Protein AF-0000000068625633 (afdb_homodimer)

Organism: Oncorhynchus myk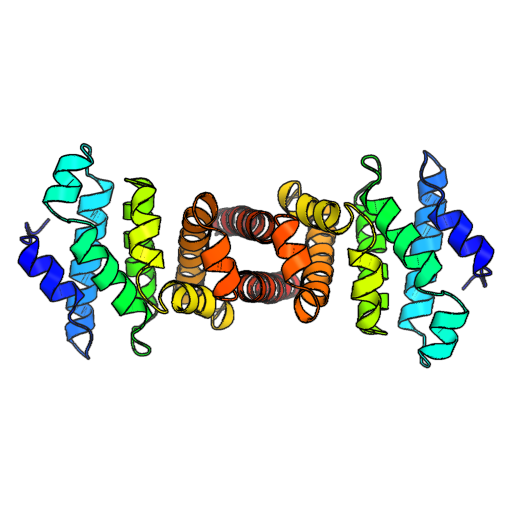iss (NCBI:txid8022)

Sequence (324 aa):
MADVDPDTLLEWLQMGQGDERDMQLIALEQLCMLLLMSDNVDRCFETCPPRTFLPALCKIFLDESAPDNVLEVTARAITYYLDVSAECTRRIVGVEGAIKALCNRLVVVELNNRTSRDLAEQCVKVLELICTRESGAVFEAGGLNCVLSFIRDSGSSFRIFQMADVDPDTLLEWLQMGQGDERDMQLIALEQLCMLLLMSDNVDRCFETCPPRTFLPALCKIFLDESAPDNVLEVTARAITYYLDVSAECTRRIVGVEGAIKALCNRLVVVELNNRTSRDLAEQCVKVLELICTRESGAVFEAGGLNCVLSFIRDSGSSFRIFQ

Radius of gyration: 23.43 Å; Cα contacts (8 Å, |Δi|>4): 412; chains: 2; bounding box: 36×75×54 Å

InterPro domains:
  IPR011989 Armadillo-like helical [G3DSA:1.25.10.10] (5-160)
  IPR016024 Armadillo-type fold [SSF48371] (8-157)
  IPR045322 E3 ubiquitin-protein ligase HECTD1/TRIP12-like [PTHR45670] (1-156)
  IPR057948 E3 ubiquitin-protein ligase TRIP12-like, TPR repeats [PF25579] (17-132)

Secondary structure (DSSP, 8-state):
-----HHHHHHHHT--STTHHHHHHHHHHHHHHHHHH-S-HHHHHHHS-HHHHHHHHHHHHH-TT--HHHHHHHHHHHHHHHHH-TTHHHHHHTSTTHHHHHHHHHHS--TT-HHHHHHHHHHHHHHHHHHHHHHHHHHHTTHHHHHHHHHHHHHHHHHHH-/-----HHHHHHHHT--STTHHHHHHHHHHHHHHHHHH-S-HHHHHHHS-HHHHHHHHHHHHH-TT--HHHHHHHHHHHHHHHHH-TTHHHHHHTSTTHHHHHHHHHHS--TT-HHHHHHHHHHHHHHHHHHHHHHHHHHHTTHHHHHHHHHHHHHHHHHHH-

Solvent-accessible surface area (backbone atoms only — not comparable to full-atom values): 17260 Å² total; per-residue (Å²): 123,86,82,65,52,50,67,60,35,54,53,30,49,66,35,79,55,80,80,34,43,62,49,18,43,51,32,40,52,52,51,38,50,53,60,69,68,45,89,43,69,66,61,41,37,68,57,57,35,57,86,60,49,46,53,46,48,39,48,52,58,68,38,86,80,58,52,50,67,53,50,29,48,43,33,47,38,52,39,48,48,40,71,73,35,68,69,51,41,61,60,49,70,65,37,84,62,31,61,33,40,49,32,48,43,38,64,68,48,42,81,90,36,67,57,34,40,51,22,35,53,35,37,51,52,38,52,46,61,36,39,76,78,42,42,67,60,40,50,76,48,44,30,51,62,23,52,48,52,31,50,54,57,52,48,55,53,52,54,69,72,98,124,85,81,64,52,50,67,60,37,53,52,30,49,66,35,77,55,79,80,33,43,60,49,18,42,51,32,40,51,50,51,37,50,52,60,70,68,45,89,44,68,67,62,40,40,68,58,58,36,59,86,61,50,46,53,46,49,39,48,51,59,66,38,85,80,58,52,52,67,52,49,29,47,44,34,48,36,52,40,46,48,41,70,73,36,67,70,48,41,61,59,46,70,65,37,83,60,31,60,34,39,49,32,47,43,37,63,70,47,42,83,91,35,67,56,34,40,52,25,34,52,35,38,49,52,39,51,48,61,36,38,76,78,42,43,65,63,40,50,74,46,43,31,53,61,25,54,47,52,30,49,53,56,51,47,54,54,51,56,69,72,99

Nearest PDB structures (foldseek):
  6nmj-assembly1_A  TM=7.552E-01  e=2.007E-02  Rattus norvegicus
  6n86-assembly1_B  TM=7.701E-01  e=4.084E-02  Bos taurus
  6nmg-assembly2_B  TM=7.290E-01  e=2.932E-02  Rattus norvegicus
  6nmg-assembly1_A  TM=7.098E-01  e=2.667E-02  Rattus norvegicus
  6nmj-assembly2_B  TM=7.488E-01  e=8.712E-02  Rattus norvegicus

Structure (mmCIF, N/CA/C/O backbone):
data_AF-0000000068625633-model_v1
#
loop_
_entity.id
_entity.type
_entity.pdbx_description
1 polymer 'E3 ubiquitin-protein ligase'
#
loop_
_atom_site.group_PDB
_atom_site.id
_atom_site.type_symbol
_atom_site.label_atom_id
_atom_site.label_alt_id
_atom_site.label_comp_id
_atom_site.label_asym_id
_atom_site.label_entity_id
_atom_site.label_seq_id
_atom_site.pdbx_PDB_ins_code
_atom_site.Cartn_x
_atom_site.Cartn_y
_atom_site.Cartn_z
_atom_site.occupancy
_atom_site.B_iso_or_equiv
_atom_site.auth_seq_id
_atom_site.auth_comp_id
_atom_site.auth_asym_id
_atom_site.auth_atom_id
_atom_site.pdbx_PDB_model_num
ATOM 1 N N . MET A 1 1 ? -10.359 -36.719 -8.281 1 41.22 1 MET A N 1
ATOM 2 C CA . MET A 1 1 ? -9.484 -35.656 -8.742 1 41.22 1 MET A CA 1
ATOM 3 C C . MET A 1 1 ? -8.43 -36.188 -9.703 1 41.22 1 MET A C 1
ATOM 5 O O . MET A 1 1 ? -7.809 -37.219 -9.438 1 41.22 1 MET A O 1
ATOM 9 N N . ALA A 1 2 ? -8.547 -35.969 -10.891 1 52.75 2 ALA A N 1
ATOM 10 C CA . ALA A 1 2 ? -7.738 -36.656 -11.883 1 52.75 2 ALA A CA 1
ATOM 11 C C . ALA A 1 2 ? -6.262 -36.625 -11.508 1 52.75 2 ALA A C 1
ATOM 13 O O . ALA A 1 2 ? -5.738 -35.594 -11.07 1 52.75 2 ALA A O 1
ATOM 14 N N . ASP A 1 3 ? -5.746 -37.656 -11.094 1 63.53 3 ASP A N 1
ATOM 15 C CA . ASP A 1 3 ? -4.359 -37.969 -10.789 1 63.53 3 ASP A CA 1
ATOM 16 C C . ASP A 1 3 ? -3.43 -37.531 -11.922 1 63.53 3 ASP A C 1
ATOM 18 O O . ASP A 1 3 ? -3.062 -38.344 -12.773 1 63.53 3 ASP A O 1
ATOM 22 N N . VAL A 1 4 ? -3.426 -36.25 -12.203 1 75.38 4 VAL A N 1
ATOM 23 C CA . VAL A 1 4 ? -2.463 -35.812 -13.211 1 75.38 4 VAL A CA 1
ATOM 24 C C . VAL A 1 4 ? -1.047 -35.938 -12.648 1 75.38 4 VAL A C 1
ATOM 26 O O . VAL A 1 4 ? -0.774 -35.438 -11.547 1 75.38 4 VAL A O 1
ATOM 29 N N . ASP A 1 5 ? -0.305 -36.781 -13.406 1 86.5 5 ASP A N 1
ATOM 30 C CA . ASP A 1 5 ? 1.085 -36.875 -12.969 1 86.5 5 ASP A CA 1
ATOM 31 C C . ASP A 1 5 ? 1.775 -35.531 -12.992 1 86.5 5 ASP A C 1
ATOM 33 O O . ASP A 1 5 ? 1.473 -34.688 -13.844 1 86.5 5 ASP A O 1
ATOM 37 N N . PRO A 1 6 ? 2.639 -35.312 -12.117 1 85.69 6 PRO A N 1
ATOM 38 C CA . PRO A 1 6 ? 3.283 -34.031 -11.914 1 85.69 6 PRO A CA 1
ATOM 39 C C . PRO A 1 6 ? 3.973 -33.5 -13.172 1 85.69 6 PRO A C 1
ATOM 41 O O . PRO A 1 6 ? 3.984 -32.312 -13.422 1 85.69 6 PRO A O 1
ATOM 44 N N . ASP A 1 7 ? 4.508 -34.375 -13.977 1 88.69 7 ASP A N 1
ATOM 45 C CA . ASP A 1 7 ? 5.172 -33.938 -15.203 1 88.69 7 ASP A CA 1
ATOM 46 C C . ASP A 1 7 ? 4.168 -33.375 -16.203 1 88.69 7 ASP A C 1
ATOM 48 O O . ASP A 1 7 ? 4.445 -32.375 -16.875 1 88.69 7 ASP A O 1
ATOM 52 N N . THR A 1 8 ? 3.131 -34.094 -16.328 1 90.31 8 THR A N 1
ATOM 53 C CA . THR A 1 8 ? 2.064 -33.625 -17.203 1 90.31 8 THR A CA 1
ATOM 54 C C . THR A 1 8 ? 1.489 -32.312 -16.703 1 90.31 8 THR A C 1
ATOM 56 O O . THR A 1 8 ? 1.197 -31.406 -17.484 1 90.31 8 THR A O 1
ATOM 59 N N . LEU A 1 9 ? 1.361 -32.281 -15.398 1 92.31 9 LEU A N 1
ATOM 60 C CA . LEU A 1 9 ? 0.855 -31.062 -14.781 1 92.31 9 LEU A CA 1
ATOM 61 C C . LEU A 1 9 ? 1.748 -29.859 -15.117 1 92.31 9 LEU A C 1
ATOM 63 O O . LEU A 1 9 ? 1.257 -28.812 -15.539 1 92.31 9 LEU A O 1
ATOM 67 N N . LEU A 1 10 ? 3.043 -30.031 -15 1 93.75 10 LEU A N 1
ATOM 68 C CA . LEU A 1 10 ? 4.012 -28.984 -15.297 1 93.75 10 LEU A CA 1
ATOM 69 C C . LEU A 1 10 ? 3.957 -28.594 -16.766 1 93.75 10 LEU A C 1
ATOM 71 O O . LEU A 1 10 ? 4.039 -27.406 -17.109 1 93.75 10 LEU A O 1
ATOM 75 N N . GLU A 1 11 ? 3.779 -29.547 -17.641 1 92.19 11 GLU A N 1
ATOM 76 C CA . GLU A 1 11 ? 3.66 -29.297 -19.078 1 92.19 11 GLU A CA 1
ATOM 77 C C . GLU A 1 11 ? 2.447 -28.422 -19.391 1 92.19 11 GLU A C 1
ATOM 79 O O . GLU A 1 11 ? 2.539 -27.484 -20.188 1 92.19 11 GLU A O 1
ATOM 84 N N . TRP A 1 12 ? 1.365 -28.75 -18.719 1 90.94 12 TRP A N 1
ATOM 85 C CA . TRP A 1 12 ? 0.134 -28 -18.938 1 90.94 12 TRP A CA 1
ATOM 86 C C . TRP A 1 12 ? 0.279 -26.562 -18.438 1 90.94 12 TRP A C 1
ATOM 88 O O . TRP A 1 12 ? -0.272 -25.641 -19.031 1 90.94 12 TRP A O 1
ATOM 98 N N . LEU A 1 13 ? 1.007 -26.375 -17.422 1 92.94 13 LEU A N 1
ATOM 99 C CA . LEU A 1 13 ? 1.229 -25.047 -16.875 1 92.94 13 LEU A CA 1
ATOM 100 C C . LEU A 1 13 ? 1.98 -24.156 -17.859 1 92.94 13 LEU A C 1
ATOM 102 O O . LEU A 1 13 ? 1.736 -22.953 -17.938 1 92.94 13 LEU A O 1
ATOM 106 N N . GLN A 1 14 ? 2.773 -24.797 -18.609 1 90.94 14 GLN A N 1
ATOM 107 C CA . GLN A 1 14 ? 3.668 -24.047 -19.484 1 90.94 14 GLN A CA 1
ATOM 108 C C . GLN A 1 14 ? 3.023 -23.812 -20.844 1 90.94 14 GLN A C 1
ATOM 110 O O . GLN A 1 14 ? 3.596 -23.125 -21.703 1 90.94 14 GLN A O 1
ATOM 115 N N . MET A 1 15 ? 1.764 -24.312 -20.812 1 82.5 15 MET A N 1
ATOM 116 C CA . MET A 1 15 ? 1.031 -24.109 -22.062 1 82.5 15 MET A CA 1
ATOM 117 C C . MET A 1 15 ? 0.35 -22.734 -22.062 1 82.5 15 MET A C 1
ATOM 119 O O . MET A 1 15 ? -0.063 -22.25 -21 1 82.5 15 MET A O 1
ATOM 123 N N . GLY A 1 16 ? 0.581 -21.719 -22.938 1 72.38 16 GLY A N 1
ATOM 124 C CA . GLY A 1 16 ? 0.08 -20.375 -22.719 1 72.38 16 GLY A CA 1
ATOM 125 C C . GLY A 1 16 ? -0.538 -19.75 -23.953 1 72.38 16 GLY A C 1
ATOM 126 O O . GLY A 1 16 ? -0.521 -18.531 -24.109 1 72.38 16 GLY A O 1
ATOM 127 N N . GLN A 1 17 ? -0.927 -20.5 -24.875 1 75.75 17 GLN A N 1
ATOM 128 C CA . GLN A 1 17 ? -1.466 -19.859 -26.062 1 75.75 17 GLN A CA 1
ATOM 129 C C . GLN A 1 17 ? -2.834 -20.422 -26.438 1 75.75 17 GLN A C 1
ATOM 131 O O . GLN A 1 17 ? -3.033 -21.641 -26.406 1 75.75 17 GLN A O 1
ATOM 136 N N . GLY A 1 18 ? -3.857 -19.453 -26.734 1 74.88 18 GLY A N 1
ATOM 137 C CA . GLY A 1 18 ? -5.145 -19.812 -27.312 1 74.88 18 GLY A CA 1
ATOM 138 C C . GLY A 1 18 ? -5.926 -20.797 -26.469 1 74.88 18 GLY A C 1
ATOM 139 O O . GLY A 1 18 ? -6.156 -20.578 -25.281 1 74.88 18 GLY A O 1
ATOM 140 N N . ASP A 1 19 ? -6.359 -21.922 -27 1 76.19 19 ASP A N 1
ATOM 141 C CA . ASP A 1 19 ? -7.164 -22.984 -26.406 1 76.19 19 ASP A CA 1
ATOM 142 C C . ASP A 1 19 ? -6.414 -23.672 -25.266 1 76.19 19 ASP A C 1
ATOM 144 O O . ASP A 1 19 ? -7.031 -24.297 -24.391 1 76.19 19 ASP A O 1
ATOM 148 N N . GLU A 1 20 ? -5.211 -23.391 -25.188 1 86.75 20 GLU A N 1
ATOM 149 C CA . GLU A 1 20 ? -4.375 -24.047 -24.188 1 86.75 20 GLU A CA 1
ATOM 150 C C . GLU A 1 20 ? -4.523 -23.375 -22.828 1 86.75 20 GLU A C 1
ATOM 152 O O . GLU A 1 20 ? -4.164 -23.969 -21.797 1 86.75 20 GLU A O 1
ATOM 157 N N . ARG A 1 21 ? -5.25 -22.281 -22.844 1 90.69 21 ARG A N 1
ATOM 158 C CA . ARG A 1 21 ? -5.453 -21.578 -21.578 1 90.69 21 ARG A CA 1
ATOM 159 C C . ARG A 1 21 ? -6.418 -22.344 -20.688 1 90.69 21 ARG A C 1
ATOM 161 O O . ARG A 1 21 ? -6.273 -22.344 -19.453 1 90.69 21 ARG A O 1
ATOM 168 N N . ASP A 1 22 ? -7.309 -23.062 -21.297 1 91.5 22 ASP A N 1
ATOM 169 C CA . ASP A 1 22 ? -8.234 -23.875 -20.516 1 91.5 22 ASP A CA 1
ATOM 170 C C . ASP A 1 22 ? -7.5 -25.016 -19.797 1 91.5 22 ASP A C 1
ATOM 172 O O . ASP A 1 22 ? -7.805 -25.312 -18.641 1 91.5 22 ASP A O 1
ATOM 176 N N . MET A 1 23 ? -6.594 -25.547 -20.547 1 91.12 23 MET A N 1
ATOM 177 C CA . MET A 1 23 ? -5.785 -26.609 -19.938 1 91.12 23 MET A CA 1
ATOM 178 C C . MET A 1 23 ? -4.91 -26.047 -18.828 1 91.12 23 MET A C 1
ATOM 180 O O . MET A 1 23 ? -4.723 -26.688 -17.797 1 91.12 23 MET A O 1
ATOM 184 N N . GLN A 1 24 ? -4.332 -24.906 -19.109 1 95.56 24 GLN A N 1
ATOM 185 C CA . GLN A 1 24 ? -3.508 -24.234 -18.109 1 95.56 24 GLN A CA 1
ATOM 186 C C . GLN A 1 24 ? -4.297 -23.984 -16.828 1 95.56 24 GLN A C 1
ATOM 188 O O . GLN A 1 24 ? -3.795 -24.219 -15.727 1 95.56 24 GLN A O 1
ATOM 193 N N . LEU A 1 25 ? -5.566 -23.562 -17.016 1 94.88 25 LEU A N 1
ATOM 194 C CA . LEU A 1 25 ? -6.434 -23.297 -15.875 1 94.88 25 LEU A CA 1
ATOM 195 C C . LEU A 1 25 ? -6.715 -24.578 -15.094 1 94.88 25 LEU A C 1
ATOM 197 O O . LEU A 1 25 ? -6.703 -24.578 -13.859 1 94.88 25 LEU A O 1
ATOM 201 N N . ILE A 1 26 ? -6.961 -25.641 -15.727 1 93.5 26 ILE A N 1
ATOM 202 C CA . ILE A 1 26 ? -7.191 -26.938 -15.086 1 93.5 26 ILE A CA 1
ATOM 203 C C . ILE A 1 26 ? -5.953 -27.344 -14.297 1 93.5 26 ILE A C 1
ATOM 205 O O . ILE A 1 26 ? -6.059 -27.781 -13.148 1 93.5 26 ILE A O 1
ATOM 209 N N . ALA A 1 27 ? -4.789 -27.266 -14.945 1 95 27 ALA A N 1
ATOM 210 C CA . ALA A 1 27 ? -3.531 -27.594 -14.281 1 95 27 ALA A CA 1
ATOM 211 C C . ALA A 1 27 ? -3.34 -26.75 -13.023 1 95 27 ALA A C 1
ATOM 213 O O . ALA A 1 27 ? -2.914 -27.266 -11.984 1 95 27 ALA A O 1
ATOM 214 N N . LEU A 1 28 ? -3.635 -25.5 -13.102 1 96.75 28 LEU A N 1
ATOM 215 C CA . LEU A 1 28 ? -3.49 -24.578 -11.977 1 96.75 28 LEU A CA 1
ATOM 216 C C . LEU A 1 28 ? -4.406 -24.984 -10.828 1 96.75 28 LEU A C 1
ATOM 218 O O . LEU A 1 28 ? -3.982 -25.016 -9.672 1 96.75 28 LEU A O 1
ATOM 222 N N . GLU A 1 29 ? -5.605 -25.281 -11.148 1 95.88 29 GLU A N 1
ATOM 223 C CA . GLU A 1 29 ? -6.555 -25.703 -10.125 1 95.88 29 GLU A CA 1
ATOM 224 C C . GLU A 1 29 ? -6.109 -27 -9.453 1 95.88 29 GLU A C 1
ATOM 226 O O . GLU A 1 29 ? -6.234 -27.141 -8.234 1 95.88 29 GLU A O 1
ATOM 231 N N . GLN A 1 30 ? -5.703 -27.922 -10.242 1 94.25 30 GLN A N 1
ATOM 232 C CA . GLN A 1 30 ? -5.191 -29.172 -9.703 1 94.25 30 GLN A CA 1
ATOM 233 C C . GLN A 1 30 ? -3.994 -28.922 -8.789 1 94.25 30 GLN A C 1
ATOM 235 O O . GLN A 1 30 ? -3.893 -29.531 -7.719 1 94.25 30 GLN A O 1
ATOM 240 N N . LEU A 1 31 ? -3.035 -28.094 -9.219 1 95.88 31 LEU A N 1
ATOM 241 C CA . LEU A 1 31 ? -1.88 -27.75 -8.406 1 95.88 31 LEU A CA 1
ATOM 242 C C . LEU A 1 31 ? -2.318 -27.156 -7.066 1 95.88 31 LEU A C 1
ATOM 244 O O . LEU A 1 31 ? -1.816 -27.562 -6.016 1 95.88 31 LEU A O 1
ATOM 248 N N . CYS A 1 32 ? -3.273 -26.203 -7.164 1 95.56 32 CYS A N 1
ATOM 249 C CA . CYS A 1 32 ? -3.793 -25.594 -5.941 1 95.56 32 CYS A CA 1
ATOM 250 C C . CYS A 1 32 ? -4.375 -26.656 -5.012 1 95.56 32 CYS A C 1
ATOM 252 O O . CYS A 1 32 ? -4.148 -26.609 -3.801 1 95.56 32 CYS A O 1
ATOM 254 N N . MET A 1 33 ? -5.102 -27.547 -5.465 1 93.19 33 MET A N 1
ATOM 255 C CA . MET A 1 33 ? -5.695 -28.609 -4.664 1 93.19 33 MET A CA 1
ATOM 256 C C . MET A 1 33 ? -4.613 -29.453 -3.994 1 93.19 33 MET A C 1
ATOM 258 O O . MET A 1 33 ? -4.715 -29.781 -2.811 1 93.19 33 MET A O 1
ATOM 262 N N . LEU A 1 34 ? -3.596 -29.875 -4.762 1 91 34 LEU A N 1
ATOM 263 C CA . LEU A 1 34 ? -2.498 -30.672 -4.227 1 91 34 LEU A CA 1
ATOM 264 C C . LEU A 1 34 ? -1.79 -29.938 -3.094 1 91 34 LEU A C 1
ATOM 266 O O . LEU A 1 34 ? -1.491 -30.531 -2.057 1 91 34 LEU A O 1
ATOM 270 N N . LEU A 1 35 ? -1.543 -28.672 -3.273 1 93.19 35 LEU A N 1
ATOM 271 C CA . LEU A 1 35 ? -0.827 -27.875 -2.285 1 93.19 35 LEU A CA 1
ATOM 272 C C . LEU A 1 35 ? -1.671 -27.672 -1.03 1 93.19 35 LEU A C 1
ATOM 274 O O . LEU A 1 35 ? -1.149 -27.719 0.086 1 93.19 35 LEU A O 1
ATOM 278 N N . LEU A 1 36 ? -2.947 -27.438 -1.169 1 90.75 36 LEU A N 1
ATOM 279 C CA . LEU A 1 36 ? -3.855 -27.172 -0.056 1 90.75 36 LEU A CA 1
ATOM 280 C C . LEU A 1 36 ? -4.059 -28.438 0.783 1 90.75 36 LEU A C 1
ATOM 282 O O . LEU A 1 36 ? -4.121 -28.359 2.012 1 90.75 36 LEU A O 1
ATOM 286 N N . MET A 1 37 ? -4.145 -29.516 0.187 1 87.12 37 MET A N 1
ATOM 287 C CA . MET A 1 37 ? -4.523 -30.75 0.867 1 87.12 37 MET A CA 1
ATOM 288 C C . MET A 1 37 ? -3.293 -31.484 1.382 1 87.12 37 MET A C 1
ATOM 290 O O . MET A 1 37 ? -3.414 -32.531 2.049 1 87.12 37 MET A O 1
ATOM 294 N N . SER A 1 38 ? -2.219 -30.953 1.032 1 82.88 38 SER A N 1
ATOM 295 C CA . SER A 1 38 ? -0.999 -31.625 1.452 1 82.88 38 SER A CA 1
ATOM 296 C C . SER A 1 38 ? -0.784 -31.5 2.957 1 82.88 38 SER A C 1
ATOM 298 O O . SER A 1 38 ? -0.898 -30.406 3.514 1 82.88 38 SER A O 1
ATOM 300 N N . ASP A 1 39 ? -0.659 -32.594 3.686 1 80.56 39 ASP A N 1
ATOM 301 C CA . ASP A 1 39 ? -0.41 -32.625 5.125 1 80.56 39 ASP A CA 1
ATOM 302 C C . ASP A 1 39 ? 1.083 -32.719 5.422 1 80.56 39 ASP A C 1
ATOM 304 O O . ASP A 1 39 ? 1.499 -32.625 6.578 1 80.56 39 ASP A O 1
ATOM 308 N N . ASN A 1 40 ? 1.804 -33.062 4.453 1 85.69 40 ASN A N 1
ATOM 309 C CA . ASN A 1 40 ? 3.252 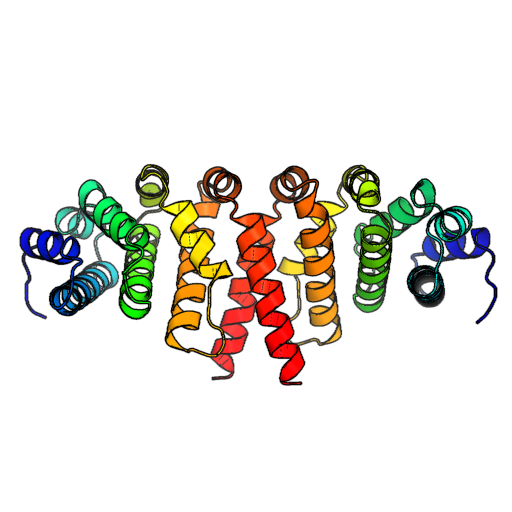-33.188 4.562 1 85.69 40 ASN A CA 1
ATOM 310 C C . ASN A 1 40 ? 3.979 -32.375 3.498 1 85.69 40 ASN A C 1
ATOM 312 O O . ASN A 1 40 ? 3.891 -32.688 2.307 1 85.69 40 ASN A O 1
ATOM 316 N N . VAL A 1 41 ? 4.766 -31.406 3.896 1 83.69 41 VAL A N 1
ATOM 317 C CA . VA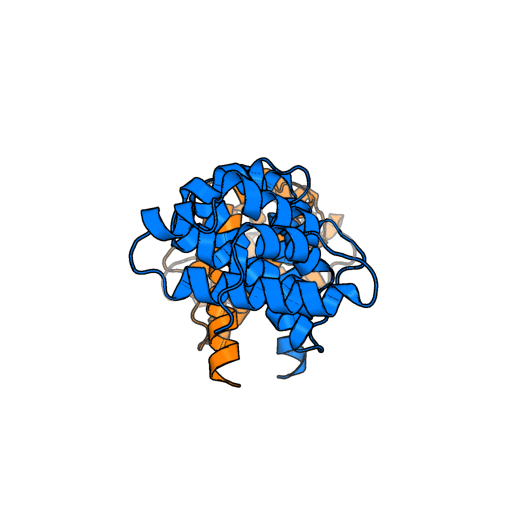L A 1 41 ? 5.453 -30.453 3.031 1 83.69 41 VAL A CA 1
ATOM 318 C C . VAL A 1 41 ? 6.426 -31.188 2.117 1 83.69 41 VAL A C 1
ATOM 320 O O . VAL A 1 41 ? 6.523 -30.891 0.926 1 83.69 41 VAL A O 1
ATOM 323 N N . ASP A 1 42 ? 7.117 -32.125 2.641 1 88.69 42 ASP A N 1
ATOM 324 C CA . ASP A 1 42 ? 8.125 -32.844 1.873 1 88.69 42 ASP A CA 1
ATOM 325 C C . ASP A 1 42 ? 7.488 -33.625 0.719 1 88.69 42 ASP A C 1
ATOM 327 O O . ASP A 1 42 ? 7.996 -33.594 -0.404 1 88.69 42 ASP A O 1
ATOM 331 N N . ARG A 1 43 ? 6.434 -34.312 0.998 1 87.44 43 ARG A N 1
ATOM 332 C CA . ARG A 1 43 ? 5.734 -35.062 -0.035 1 87.44 43 ARG A CA 1
ATOM 333 C C . ARG A 1 43 ? 5.164 -34.156 -1.104 1 87.44 43 ARG A C 1
ATOM 335 O O . ARG A 1 43 ? 5.234 -34.469 -2.297 1 87.44 43 ARG A O 1
ATOM 342 N N . CYS A 1 44 ? 4.676 -33.062 -0.672 1 89.19 44 CYS A N 1
ATOM 343 C CA . CYS A 1 44 ? 4.125 -32.094 -1.602 1 89.19 44 CYS A CA 1
ATOM 344 C C . CYS A 1 44 ? 5.199 -31.562 -2.547 1 89.19 44 CYS A C 1
ATOM 346 O O . CYS A 1 44 ? 5.008 -31.547 -3.764 1 89.19 44 CYS A O 1
ATOM 348 N N . PHE A 1 45 ? 6.375 -31.281 -1.955 1 93.69 45 PHE A N 1
ATOM 349 C CA . PHE A 1 45 ? 7.449 -30.688 -2.746 1 93.69 45 PHE A CA 1
ATOM 350 C C . PHE A 1 45 ? 8.117 -31.75 -3.623 1 93.69 45 PHE A C 1
ATOM 352 O O . PHE A 1 45 ? 8.789 -31.406 -4.602 1 93.69 45 PHE A O 1
ATOM 359 N N . GLU A 1 46 ? 7.918 -32.938 -3.246 1 91.75 46 GLU A N 1
ATOM 360 C CA . GLU A 1 46 ? 8.367 -34.031 -4.117 1 91.75 46 GLU A CA 1
ATOM 361 C C . GLU A 1 46 ? 7.496 -34.125 -5.363 1 91.75 46 GLU A C 1
ATOM 363 O O . GLU A 1 46 ? 8 -34.375 -6.461 1 91.75 46 GLU A O 1
ATOM 368 N N . THR A 1 47 ? 6.203 -34.031 -5.184 1 90.94 47 THR A N 1
ATOM 369 C CA . THR A 1 47 ? 5.238 -34.125 -6.273 1 90.94 47 THR A CA 1
ATOM 370 C C . THR A 1 47 ? 5.234 -32.844 -7.113 1 90.94 47 THR A C 1
ATOM 372 O O . THR A 1 47 ? 5.172 -32.906 -8.344 1 90.94 47 THR A O 1
ATOM 375 N N . CYS A 1 48 ? 5.316 -31.734 -6.477 1 94.38 48 CYS A N 1
ATOM 376 C CA . CYS A 1 48 ? 5.332 -30.422 -7.129 1 94.38 48 CYS A CA 1
ATOM 377 C C . CYS A 1 48 ? 6.516 -29.594 -6.656 1 94.38 48 CYS A C 1
ATOM 379 O O . CYS A 1 48 ? 6.344 -28.641 -5.891 1 94.38 48 CYS A O 1
ATOM 381 N N . PRO A 1 49 ? 7.688 -29.938 -7.086 1 95.75 49 PRO A N 1
ATOM 382 C CA . PRO A 1 49 ? 8.906 -29.281 -6.613 1 95.75 49 PRO A CA 1
ATOM 383 C C . PRO A 1 49 ? 8.922 -27.781 -6.918 1 95.75 49 PRO A C 1
ATOM 385 O O . PRO A 1 49 ? 8.766 -27.375 -8.07 1 95.75 49 PRO A O 1
ATOM 388 N N . PRO A 1 50 ? 9.172 -26.938 -5.941 1 96.94 50 PRO A N 1
ATOM 389 C CA . PRO A 1 50 ? 9.203 -25.484 -6.141 1 96.94 50 PRO A CA 1
ATOM 390 C C . PRO A 1 50 ? 10.219 -25.062 -7.191 1 96.94 50 PRO A C 1
ATOM 392 O O . PRO A 1 50 ? 9.984 -24.094 -7.922 1 96.94 50 PRO A O 1
ATOM 395 N N . ARG A 1 51 ? 11.297 -25.734 -7.336 1 96.44 51 ARG A N 1
ATOM 396 C CA . ARG A 1 51 ? 12.375 -25.375 -8.242 1 96.44 51 ARG A CA 1
ATOM 397 C C . ARG A 1 51 ? 11.891 -25.328 -9.688 1 96.44 51 ARG A C 1
ATOM 399 O O . ARG A 1 51 ? 12.359 -24.516 -10.484 1 96.44 51 ARG A O 1
ATOM 406 N N . THR A 1 52 ? 10.93 -26.156 -9.984 1 96.06 52 THR A N 1
ATOM 407 C CA . THR A 1 52 ? 10.469 -26.219 -11.367 1 96.06 52 THR A CA 1
ATOM 408 C C . THR A 1 52 ? 9.117 -25.531 -11.523 1 96.06 52 THR A C 1
ATOM 410 O O . THR A 1 52 ? 8.875 -24.859 -12.523 1 96.06 52 THR A O 1
ATOM 413 N N . PHE A 1 53 ? 8.242 -25.641 -10.547 1 97.31 53 PHE A N 1
ATOM 414 C CA . PHE A 1 53 ? 6.875 -25.156 -10.672 1 97.31 53 PHE A CA 1
ATOM 415 C C . PHE A 1 53 ? 6.82 -23.641 -10.469 1 97.31 53 PHE A C 1
ATOM 417 O O . PHE A 1 53 ? 6.078 -22.953 -11.156 1 97.31 53 PHE A O 1
ATOM 424 N N . LEU A 1 54 ? 7.609 -23.109 -9.555 1 98.31 54 LEU A N 1
ATOM 425 C CA . LEU A 1 54 ? 7.52 -21.688 -9.242 1 98.31 54 LEU A CA 1
ATOM 426 C C . LEU A 1 54 ? 7.98 -20.844 -10.43 1 98.31 54 LEU A C 1
ATOM 428 O O . LEU A 1 54 ? 7.309 -19.891 -10.812 1 98.31 54 LEU A O 1
ATOM 432 N N . PRO A 1 55 ? 9.094 -21.203 -11.062 1 97.88 55 PRO A N 1
ATOM 433 C CA . PRO A 1 55 ? 9.453 -20.453 -12.273 1 97.88 55 PRO A CA 1
ATOM 434 C C . PRO A 1 55 ? 8.375 -20.516 -13.352 1 97.88 55 PRO A C 1
ATOM 436 O O . PRO A 1 55 ? 8.125 -19.531 -14.039 1 97.88 55 PRO A O 1
ATOM 439 N N . ALA A 1 56 ? 7.816 -21.688 -13.5 1 97.12 56 ALA A N 1
ATOM 440 C CA . ALA A 1 56 ? 6.742 -21.844 -14.484 1 97.12 56 ALA A CA 1
ATOM 441 C C . ALA A 1 56 ? 5.562 -20.938 -14.156 1 97.12 56 ALA A C 1
ATOM 443 O O . ALA A 1 56 ? 4.988 -20.297 -15.047 1 97.12 56 ALA A O 1
ATOM 444 N N . LEU A 1 57 ? 5.188 -20.844 -12.898 1 98.19 57 LEU A N 1
ATOM 445 C CA . LEU A 1 57 ? 4.105 -19.984 -12.461 1 98.19 57 LEU A CA 1
ATOM 446 C C . LEU A 1 57 ? 4.457 -18.516 -12.695 1 98.19 57 LEU A C 1
ATOM 448 O O . LEU A 1 57 ? 3.631 -17.75 -13.188 1 98.19 57 LEU A O 1
ATOM 452 N N . CYS A 1 58 ? 5.699 -18.125 -12.336 1 98.38 58 CYS A N 1
ATOM 453 C CA . CYS A 1 58 ? 6.152 -16.75 -12.547 1 98.38 58 CYS A CA 1
ATOM 454 C C . CYS A 1 58 ? 6.102 -16.375 -14.023 1 98.38 58 CYS A C 1
ATOM 456 O O . CYS A 1 58 ? 5.742 -15.25 -14.367 1 98.38 58 CYS A O 1
ATOM 458 N N . LYS A 1 59 ? 6.395 -17.312 -14.836 1 96.81 59 LYS A N 1
ATOM 459 C CA . LYS A 1 59 ? 6.387 -17.047 -16.266 1 96.81 59 LYS A CA 1
ATOM 460 C C . LYS A 1 59 ? 4.977 -16.75 -16.766 1 96.81 59 LYS A C 1
ATOM 462 O O . LYS A 1 59 ? 4.793 -15.9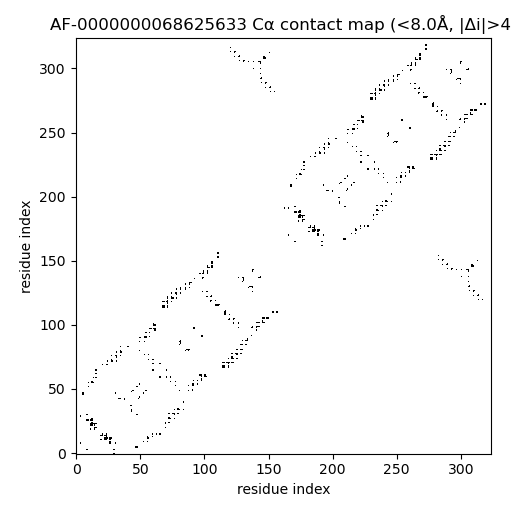77 -17.719 1 96.81 59 LYS A O 1
ATOM 467 N N . ILE A 1 60 ? 4 -17.328 -16.188 1 96.81 60 ILE A N 1
ATOM 468 C CA . ILE A 1 60 ? 2.619 -17.031 -16.562 1 96.81 60 ILE A CA 1
ATOM 469 C C . ILE A 1 60 ? 2.324 -15.555 -16.312 1 96.81 60 ILE A C 1
ATOM 471 O O . ILE A 1 60 ? 1.646 -14.914 -17.125 1 96.81 60 ILE A O 1
ATOM 475 N N . PHE A 1 61 ? 2.844 -14.922 -15.281 1 95.88 61 PHE A N 1
ATOM 476 C CA . PHE A 1 61 ? 2.646 -13.508 -14.977 1 95.88 61 PHE A CA 1
ATOM 477 C C . PHE A 1 61 ? 3.387 -12.633 -15.984 1 95.88 61 PHE A C 1
ATOM 479 O O . PHE A 1 61 ? 2.996 -11.492 -16.219 1 95.88 61 PHE A O 1
ATOM 486 N N . LEU A 1 62 ? 4.461 -13.203 -16.531 1 96.5 62 LEU A N 1
ATOM 487 C CA . LEU A 1 62 ? 5.25 -12.438 -17.484 1 96.5 62 LEU A CA 1
ATOM 488 C C . LEU A 1 62 ? 4.598 -12.453 -18.859 1 96.5 62 LEU A C 1
ATOM 490 O O . LEU A 1 62 ? 4.953 -11.656 -19.734 1 96.5 62 LEU A O 1
ATOM 494 N N . ASP A 1 63 ? 3.656 -13.414 -19.016 1 95.38 63 ASP A N 1
ATOM 495 C CA . ASP A 1 63 ? 2.902 -13.492 -20.266 1 95.38 63 ASP A CA 1
ATOM 496 C C . ASP A 1 63 ? 1.845 -12.391 -20.328 1 95.38 63 ASP A C 1
ATOM 498 O O . ASP A 1 63 ? 0.817 -12.469 -19.656 1 95.38 63 ASP A O 1
ATOM 502 N N . GLU A 1 64 ? 1.979 -11.422 -21.094 1 91.88 64 GLU A N 1
ATOM 503 C CA . GLU A 1 64 ? 1.117 -10.242 -21.203 1 91.88 64 GLU A CA 1
ATOM 504 C C . GLU A 1 64 ? -0.267 -10.617 -21.719 1 91.88 64 GLU A C 1
ATOM 506 O O . GLU A 1 64 ? -1.22 -9.852 -21.578 1 91.88 64 GLU A O 1
ATOM 511 N N . SER A 1 65 ? -0.392 -11.773 -22.359 1 93.19 65 SER A N 1
ATOM 512 C CA . SER A 1 65 ? -1.659 -12.188 -22.953 1 93.19 65 SER A CA 1
ATOM 513 C C . SER A 1 65 ? -2.471 -13.039 -21.984 1 93.19 65 SER A C 1
ATOM 515 O O . SER A 1 65 ? -3.615 -13.398 -22.266 1 93.19 65 SER A O 1
ATOM 517 N N . ALA A 1 66 ? -1.914 -13.336 -20.844 1 95 66 ALA A N 1
ATOM 518 C CA . ALA A 1 66 ? -2.613 -14.188 -19.875 1 95 66 ALA A CA 1
ATOM 519 C C . ALA A 1 66 ? -3.84 -13.484 -19.312 1 95 66 ALA A C 1
ATOM 521 O O . ALA A 1 66 ? -3.746 -12.344 -18.844 1 95 66 ALA A O 1
ATOM 522 N N . PRO A 1 67 ? -5.031 -14.117 -19.406 1 95.12 67 PRO A N 1
ATOM 523 C CA . PRO A 1 67 ? -6.242 -13.492 -18.859 1 95.12 67 PRO A CA 1
ATOM 524 C C . PRO A 1 67 ? -6.25 -13.438 -17.344 1 95.12 67 PRO A C 1
ATOM 526 O O . PRO A 1 67 ? -5.523 -14.188 -16.688 1 95.12 67 PRO A O 1
ATOM 529 N N . ASP A 1 68 ? -7.133 -12.609 -16.719 1 96.69 68 ASP A N 1
ATOM 530 C CA . ASP A 1 68 ? -7.18 -12.352 -15.273 1 96.69 68 ASP A CA 1
ATOM 531 C C . ASP A 1 68 ? -7.508 -13.625 -14.5 1 96.69 68 ASP A C 1
ATOM 533 O O . ASP A 1 68 ? -7 -13.828 -13.398 1 96.69 68 ASP A O 1
ATOM 537 N N . ASN A 1 69 ? -8.375 -14.391 -15.023 1 95.75 69 ASN A N 1
ATOM 538 C CA . ASN A 1 69 ? -8.766 -15.594 -14.297 1 95.75 69 ASN A CA 1
ATOM 539 C C . ASN A 1 69 ? -7.605 -16.562 -14.156 1 95.75 69 ASN A C 1
ATOM 541 O O . ASN A 1 69 ? -7.445 -17.203 -13.109 1 95.75 69 ASN A O 1
ATOM 545 N N . VAL A 1 70 ? -6.812 -16.688 -15.203 1 96.88 70 VAL A N 1
ATOM 546 C CA . VAL A 1 70 ? -5.621 -17.531 -15.148 1 96.88 70 VAL A CA 1
ATOM 547 C C . VAL A 1 70 ? -4.617 -16.938 -14.156 1 96.88 70 VAL A C 1
ATOM 549 O O . VAL A 1 70 ? -4.066 -17.656 -13.32 1 96.88 70 VAL A O 1
ATOM 552 N N . LEU A 1 71 ? -4.422 -15.625 -14.211 1 97.94 71 LEU A N 1
ATOM 553 C CA . LEU A 1 71 ? -3.465 -14.953 -13.344 1 97.94 71 LEU A CA 1
ATOM 554 C C . LEU A 1 71 ? -3.887 -15.055 -11.875 1 97.94 71 LEU A C 1
ATOM 556 O O . LEU A 1 71 ? -3.045 -15.219 -10.992 1 97.94 71 LEU A O 1
ATOM 560 N N . GLU A 1 72 ? -5.199 -14.961 -11.648 1 98.06 72 GLU A N 1
ATOM 561 C CA . GLU A 1 72 ? -5.707 -15.055 -10.281 1 98.06 72 GLU A CA 1
ATOM 562 C C . GLU A 1 72 ? -5.398 -16.406 -9.664 1 98.06 72 GLU A C 1
ATOM 564 O O . GLU A 1 72 ? -4.914 -16.484 -8.531 1 98.06 72 GLU A O 1
ATOM 569 N N . VAL A 1 73 ? -5.668 -17.484 -10.406 1 97.81 73 VAL A N 1
ATOM 570 C CA . VAL A 1 73 ? -5.402 -18.828 -9.891 1 97.81 73 VAL A CA 1
ATOM 571 C C . VAL A 1 73 ? -3.895 -19.047 -9.781 1 97.81 73 VAL A C 1
ATOM 573 O O . VAL A 1 73 ? -3.426 -19.734 -8.859 1 97.81 73 VAL A O 1
ATOM 576 N N . THR A 1 74 ? -3.072 -18.5 -10.695 1 98.44 74 THR A N 1
ATOM 577 C CA . THR A 1 74 ? -1.617 -18.562 -10.625 1 98.44 74 THR A CA 1
ATOM 578 C C . THR A 1 74 ? -1.108 -17.922 -9.336 1 98.44 74 THR A C 1
ATOM 580 O O . THR A 1 74 ? -0.297 -18.516 -8.625 1 98.44 74 THR A O 1
ATOM 583 N N . ALA A 1 75 ? -1.636 -16.734 -9.062 1 98.62 75 ALA A N 1
ATOM 584 C CA . ALA A 1 75 ? -1.257 -16.047 -7.828 1 98.62 75 ALA A CA 1
ATOM 585 C C . ALA A 1 75 ? -1.636 -16.875 -6.602 1 98.62 75 ALA A C 1
ATOM 587 O O . ALA A 1 75 ? -0.878 -16.938 -5.629 1 98.62 75 ALA A O 1
ATOM 588 N N . ARG A 1 76 ? -2.809 -17.453 -6.645 1 98 76 ARG A N 1
ATOM 589 C CA . ARG A 1 76 ? -3.262 -18.312 -5.555 1 98 76 ARG A CA 1
ATOM 590 C C . ARG A 1 76 ? -2.307 -19.484 -5.34 1 98 76 ARG A C 1
ATOM 592 O O . ARG A 1 76 ? -1.964 -19.812 -4.203 1 98 76 ARG A O 1
ATOM 599 N N . ALA A 1 77 ? -1.861 -20.125 -6.41 1 98.12 77 ALA A N 1
ATOM 600 C CA . ALA A 1 77 ? -0.899 -21.219 -6.316 1 98.12 77 ALA A CA 1
ATOM 601 C C . ALA A 1 77 ? 0.408 -20.75 -5.688 1 98.12 77 ALA A C 1
ATOM 603 O O . ALA A 1 77 ? 0.977 -21.438 -4.836 1 98.12 77 ALA A O 1
ATOM 604 N N . ILE A 1 78 ? 0.858 -19.578 -6.086 1 98.62 78 ILE A N 1
ATOM 605 C CA . ILE A 1 78 ? 2.082 -19.016 -5.539 1 98.62 78 ILE A CA 1
ATOM 606 C C . ILE A 1 78 ? 1.913 -18.781 -4.039 1 98.62 78 ILE A C 1
ATOM 608 O O . ILE A 1 78 ? 2.809 -19.094 -3.25 1 98.62 78 ILE A O 1
ATOM 612 N N . THR A 1 79 ? 0.734 -18.266 -3.67 1 98.06 79 THR A N 1
ATOM 613 C CA . THR A 1 79 ? 0.434 -18.047 -2.258 1 98.06 79 THR A CA 1
ATOM 614 C C . THR A 1 79 ? 0.55 -19.359 -1.479 1 98.06 79 THR A C 1
ATOM 616 O O . THR A 1 79 ? 1.132 -19.391 -0.393 1 98.06 79 THR A O 1
ATOM 619 N N . TYR A 1 80 ? 0.032 -20.453 -2.037 1 97.06 80 TYR A N 1
ATOM 620 C CA . TYR A 1 80 ? 0.064 -21.734 -1.354 1 97.06 80 TYR A CA 1
ATOM 621 C C . TYR A 1 80 ? 1.497 -22.219 -1.175 1 97.06 80 TYR A C 1
ATOM 623 O O . TYR A 1 80 ? 1.853 -22.75 -0.117 1 97.06 80 TYR A O 1
ATOM 631 N N . TYR A 1 81 ? 2.352 -22.078 -2.166 1 97.56 81 TYR A N 1
ATOM 632 C CA . TYR A 1 81 ? 3.758 -22.438 -2.039 1 97.56 81 TYR A CA 1
ATOM 633 C C . TYR A 1 81 ? 4.422 -21.672 -0.904 1 97.56 81 TYR A C 1
ATOM 635 O O . TYR A 1 81 ? 5.164 -22.25 -0.104 1 97.56 81 TYR A O 1
ATOM 643 N N . LEU A 1 82 ? 4.133 -20.375 -0.883 1 97.38 82 LEU A N 1
ATOM 644 C CA . LEU A 1 82 ? 4.742 -19.516 0.124 1 97.38 82 LEU A CA 1
ATOM 645 C C . LEU A 1 82 ? 4.242 -19.875 1.52 1 97.38 82 LEU A C 1
ATOM 647 O O . LEU A 1 82 ? 4.984 -19.75 2.498 1 97.38 82 LEU A O 1
ATOM 651 N N . ASP A 1 83 ? 3.018 -20.375 1.634 1 95.31 83 ASP A N 1
ATOM 652 C CA . ASP A 1 83 ? 2.451 -20.812 2.906 1 95.31 83 ASP A CA 1
ATOM 653 C C . ASP A 1 83 ? 3.08 -22.125 3.369 1 95.31 83 ASP A C 1
ATOM 655 O O . ASP A 1 83 ? 3.199 -22.375 4.57 1 95.31 83 ASP A O 1
ATOM 659 N N . VAL A 1 84 ? 3.375 -22.922 2.389 1 94.44 84 VAL A N 1
ATOM 660 C CA . VAL A 1 84 ? 4.02 -24.203 2.703 1 94.44 84 VAL A CA 1
ATOM 661 C C . VAL A 1 84 ? 5.438 -23.953 3.209 1 94.44 84 VAL A C 1
ATOM 663 O O . VAL A 1 84 ? 5.855 -24.516 4.223 1 94.44 84 VAL A O 1
ATOM 666 N N . SER A 1 85 ? 6.164 -23.047 2.508 1 94.44 85 SER A N 1
ATOM 667 C CA . SER A 1 85 ? 7.523 -22.719 2.922 1 94.44 85 SER A CA 1
ATOM 668 C C . SER A 1 85 ? 7.914 -21.312 2.48 1 94.44 85 SER A C 1
ATOM 670 O O . SER A 1 85 ? 7.93 -21.016 1.285 1 94.44 85 SER A O 1
ATOM 672 N N . ALA A 1 86 ? 8.359 -20.547 3.414 1 94.5 86 ALA A N 1
ATOM 673 C CA . ALA A 1 86 ? 8.789 -19.172 3.141 1 94.5 86 ALA A CA 1
ATOM 674 C C . ALA A 1 86 ? 10.031 -19.156 2.25 1 94.5 86 ALA A C 1
ATOM 676 O O . ALA A 1 86 ? 10.32 -18.156 1.596 1 94.5 86 ALA A O 1
ATOM 677 N N . GLU A 1 87 ? 10.727 -20.234 2.232 1 95 87 GLU A N 1
ATOM 678 C CA . GLU A 1 87 ? 11.938 -20.344 1.427 1 95 87 GLU A CA 1
ATOM 679 C C . GLU A 1 87 ? 11.617 -20.25 -0.063 1 95 87 GLU A C 1
ATOM 681 O O . GLU A 1 87 ? 12.5 -19.953 -0.874 1 95 87 GLU A O 1
ATOM 686 N N . CYS A 1 88 ? 10.383 -20.516 -0.408 1 97.56 88 CYS A N 1
ATOM 687 C CA . CYS A 1 88 ? 9.938 -20.391 -1.793 1 97.56 88 CYS A CA 1
ATOM 688 C C . CYS A 1 88 ? 10.117 -18.969 -2.301 1 97.56 88 CYS A C 1
ATOM 690 O O . CYS A 1 88 ? 10.195 -18.734 -3.51 1 97.56 88 CYS A O 1
ATOM 692 N N . THR A 1 89 ? 10.25 -17.938 -1.387 1 98.5 89 THR A N 1
ATOM 693 C CA . THR A 1 89 ? 10.43 -16.531 -1.733 1 98.5 89 THR A CA 1
ATOM 694 C C . THR A 1 89 ? 11.672 -16.328 -2.598 1 98.5 89 THR A C 1
ATOM 696 O O . THR A 1 89 ? 11.625 -15.656 -3.625 1 98.5 89 THR A O 1
ATOM 699 N N . ARG A 1 90 ? 12.758 -16.984 -2.205 1 97.5 90 ARG A N 1
ATOM 700 C CA . ARG A 1 90 ? 14.016 -16.828 -2.922 1 97.5 90 ARG A CA 1
ATOM 701 C C . ARG A 1 90 ? 13.875 -17.25 -4.379 1 97.5 90 ARG A C 1
ATOM 703 O O . ARG A 1 90 ? 14.469 -16.641 -5.27 1 97.5 90 ARG A O 1
ATOM 710 N N . ARG A 1 91 ? 13.102 -18.297 -4.656 1 97.88 91 ARG A N 1
ATOM 711 C CA . ARG A 1 91 ? 12.906 -18.797 -6.012 1 97.88 91 ARG A CA 1
ATOM 712 C C . ARG A 1 91 ? 12.102 -17.828 -6.859 1 97.88 91 ARG A C 1
ATOM 714 O O . ARG A 1 91 ? 12.398 -17.625 -8.039 1 97.88 91 ARG A O 1
ATOM 721 N N . ILE A 1 92 ? 11.117 -17.219 -6.262 1 98.56 92 ILE A N 1
ATOM 722 C CA . ILE A 1 92 ? 10.258 -16.266 -6.965 1 98.56 92 ILE A CA 1
ATOM 723 C C . ILE A 1 92 ? 11.055 -15.016 -7.312 1 98.56 92 ILE A C 1
ATOM 725 O O . ILE A 1 92 ? 11.023 -14.547 -8.453 1 98.56 92 ILE A O 1
ATOM 729 N N . VAL A 1 93 ? 11.82 -14.469 -6.32 1 98.31 93 VAL A N 1
ATOM 730 C CA . VAL A 1 93 ? 12.609 -13.258 -6.496 1 98.31 93 VAL A CA 1
ATOM 731 C C . VAL A 1 93 ? 13.688 -13.484 -7.555 1 98.31 93 VAL A C 1
ATOM 733 O O . VAL A 1 93 ? 14.086 -12.555 -8.258 1 98.31 93 VAL A O 1
ATOM 736 N N . GLY A 1 94 ? 14.07 -14.734 -7.656 1 98.06 94 GLY A N 1
ATOM 737 C CA . GLY A 1 94 ? 15.102 -15.086 -8.617 1 98.06 94 GLY A CA 1
ATOM 738 C C . GLY A 1 94 ? 14.617 -15.055 -10.055 1 98.06 94 GLY A C 1
ATOM 739 O O . GLY A 1 94 ? 15.422 -15.055 -10.984 1 98.06 94 GLY A O 1
ATOM 740 N N . VAL A 1 95 ? 13.328 -15.102 -10.273 1 98.19 95 VAL A N 1
ATOM 741 C CA . VAL A 1 95 ? 12.773 -15.031 -11.625 1 98.19 95 VAL A CA 1
ATOM 742 C C . VAL A 1 95 ? 12.664 -13.57 -12.062 1 98.19 95 VAL A C 1
ATOM 744 O O . VAL A 1 95 ? 11.82 -12.828 -11.562 1 98.19 95 VAL A O 1
ATOM 747 N N . GLU A 1 96 ? 13.477 -13.172 -12.992 1 97.88 96 GLU A N 1
ATOM 748 C CA . GLU A 1 96 ? 13.562 -11.781 -13.422 1 97.88 96 GLU A CA 1
ATOM 749 C C . GLU A 1 96 ? 12.203 -11.258 -13.898 1 97.88 96 GLU A C 1
ATOM 751 O O . GLU A 1 96 ? 11.562 -11.883 -14.742 1 97.88 96 GLU A O 1
ATOM 756 N N . GLY A 1 97 ? 11.82 -10.164 -13.312 1 98.19 97 GLY A N 1
ATOM 757 C CA . GLY A 1 97 ? 10.617 -9.484 -13.75 1 98.19 97 GLY A CA 1
ATOM 758 C C . GLY A 1 97 ? 9.359 -9.984 -13.062 1 98.19 97 GLY A C 1
ATOM 759 O O . GLY A 1 97 ? 8.289 -9.391 -13.195 1 98.19 97 GLY A O 1
ATOM 760 N N . ALA A 1 98 ? 9.461 -11.062 -12.367 1 98.38 98 ALA A N 1
ATOM 761 C CA . ALA A 1 98 ? 8.273 -11.695 -11.781 1 98.38 98 ALA A CA 1
ATOM 762 C C . ALA A 1 98 ? 7.605 -10.773 -10.773 1 98.38 98 ALA A C 1
ATOM 764 O O . ALA A 1 98 ? 6.395 -10.555 -10.828 1 98.38 98 ALA A O 1
ATOM 765 N N . ILE A 1 99 ? 8.391 -10.164 -9.883 1 98.69 99 ILE A N 1
ATOM 766 C CA . ILE A 1 99 ? 7.848 -9.297 -8.844 1 98.69 99 ILE A CA 1
ATOM 767 C C . ILE A 1 99 ? 7.238 -8.055 -9.477 1 98.69 99 ILE A C 1
ATOM 769 O O . ILE A 1 99 ? 6.164 -7.602 -9.078 1 98.69 99 ILE A O 1
ATOM 773 N N . LYS A 1 100 ? 7.949 -7.512 -10.414 1 98.44 100 LYS A N 1
ATOM 774 C CA . LYS A 1 100 ? 7.438 -6.34 -11.117 1 98.44 100 LYS A CA 1
ATOM 775 C C . LYS A 1 100 ? 6.102 -6.641 -11.797 1 98.44 100 LYS A C 1
ATOM 777 O O . LYS A 1 100 ? 5.191 -5.812 -11.773 1 98.44 100 LYS A O 1
ATOM 782 N N . ALA A 1 101 ? 6 -7.793 -12.398 1 98.38 101 ALA A N 1
ATOM 783 C CA . ALA A 1 101 ? 4.758 -8.188 -13.062 1 98.38 101 ALA A CA 1
ATOM 784 C C . ALA A 1 101 ? 3.607 -8.273 -12.062 1 98.38 101 ALA A C 1
ATOM 786 O O . ALA A 1 101 ? 2.49 -7.84 -12.352 1 98.38 101 ALA A O 1
ATOM 787 N N . LEU A 1 102 ? 3.877 -8.836 -10.906 1 98.19 102 LEU A N 1
ATOM 788 C CA . LEU A 1 102 ? 2.883 -8.914 -9.844 1 98.19 102 LEU A CA 1
ATOM 789 C C . LEU A 1 102 ? 2.439 -7.523 -9.406 1 98.19 102 LEU A C 1
ATOM 791 O O . LEU A 1 102 ? 1.242 -7.262 -9.273 1 98.19 102 LEU A O 1
ATOM 795 N N . CYS A 1 103 ? 3.383 -6.629 -9.203 1 98.25 103 CYS A N 1
ATOM 796 C CA . CYS A 1 103 ? 3.1 -5.262 -8.773 1 98.25 103 CYS A CA 1
ATOM 797 C C . CYS A 1 103 ? 2.27 -4.523 -9.812 1 98.25 103 CYS A C 1
ATOM 799 O O . CYS A 1 103 ? 1.336 -3.797 -9.469 1 98.25 103 CYS A O 1
ATOM 801 N N . ASN A 1 104 ? 2.564 -4.719 -11.047 1 97.69 104 ASN A N 1
ATOM 802 C CA . ASN A 1 104 ? 1.892 -4.016 -12.141 1 97.69 104 ASN A CA 1
ATOM 803 C C . ASN A 1 104 ? 0.406 -4.359 -12.195 1 97.69 104 ASN A C 1
ATOM 805 O O . ASN A 1 104 ? -0.404 -3.561 -12.664 1 97.69 104 ASN A O 1
ATOM 809 N N . ARG A 1 105 ? 0.03 -5.535 -11.75 1 97.06 105 ARG A N 1
ATOM 810 C CA . ARG A 1 105 ? -1.376 -5.926 -11.758 1 97.06 105 ARG A CA 1
ATOM 811 C C . ARG A 1 105 ? -2.201 -5.023 -10.852 1 97.06 105 ARG A C 1
ATOM 813 O O . ARG A 1 105 ? -3.4 -4.836 -11.078 1 97.06 105 ARG A O 1
ATOM 820 N N . LEU A 1 106 ? -1.552 -4.422 -9.828 1 96.19 106 LEU A N 1
ATOM 821 C CA . LEU A 1 106 ? -2.236 -3.529 -8.898 1 96.19 106 LEU A CA 1
ATOM 822 C C . LEU A 1 106 ? -2.533 -2.186 -9.555 1 96.19 106 LEU A C 1
ATOM 824 O O . LEU A 1 106 ? -3.432 -1.462 -9.117 1 96.19 106 LEU A O 1
ATOM 828 N N . VAL A 1 107 ? -1.755 -1.836 -10.531 1 96.12 107 VAL A N 1
ATOM 829 C CA . VAL A 1 107 ? -1.892 -0.547 -11.203 1 96.12 107 VAL A CA 1
ATOM 830 C C . VAL A 1 107 ? -2.959 -0.639 -12.289 1 96.12 107 VAL A C 1
ATOM 832 O O . VAL A 1 107 ? -3.73 0.302 -12.492 1 96.12 107 VAL A O 1
ATOM 835 N N . VAL A 1 108 ? -3.084 -1.802 -12.961 1 94.94 108 VAL A N 1
ATOM 836 C CA . VAL A 1 108 ? -3.957 -1.908 -14.125 1 94.94 108 VAL A CA 1
ATOM 837 C C . VAL A 1 108 ? -5.281 -2.553 -13.719 1 94.94 108 VAL A C 1
ATOM 839 O O . VAL A 1 108 ? -6.133 -2.818 -14.57 1 94.94 108 VAL A O 1
ATOM 842 N N . VAL A 1 109 ? -5.527 -2.814 -12.5 1 94.06 109 VAL A N 1
ATOM 843 C CA . VAL A 1 109 ? -6.715 -3.49 -11.984 1 94.06 109 VAL A CA 1
ATOM 844 C C . VAL A 1 109 ? -7.969 -2.746 -12.43 1 94.06 109 VAL A C 1
ATOM 846 O O . VAL A 1 109 ? -8 -1.513 -12.438 1 94.06 109 VAL A O 1
ATOM 849 N N . GLU A 1 110 ? -8.898 -3.473 -12.883 1 93.62 110 GLU A N 1
ATOM 850 C CA . GLU A 1 110 ? -10.234 -2.949 -13.133 1 93.62 110 GLU A CA 1
ATOM 851 C C . GLU A 1 110 ? -11.156 -3.191 -11.938 1 93.62 110 GLU A C 1
ATOM 853 O O . GLU A 1 110 ? -11.734 -4.273 -11.805 1 93.62 110 GLU A O 1
ATOM 858 N N . LEU A 1 111 ? -11.477 -2.176 -11.203 1 88.62 111 LEU A N 1
ATOM 859 C CA . LEU A 1 111 ? -12.156 -2.295 -9.914 1 88.62 111 LEU A CA 1
ATOM 860 C C . LEU A 1 111 ? -13.625 -2.648 -10.102 1 88.62 111 LEU A C 1
ATOM 862 O O . LEU A 1 111 ? -14.266 -3.154 -9.18 1 88.62 111 LEU A O 1
ATOM 866 N N . ASN A 1 112 ? -14.156 -2.385 -11.281 1 91.31 112 ASN A N 1
ATOM 867 C CA . ASN A 1 112 ? -15.547 -2.729 -11.57 1 91.31 112 ASN A CA 1
ATOM 868 C C . ASN A 1 112 ? -15.68 -4.176 -12.039 1 91.31 112 ASN A C 1
ATOM 870 O O . ASN A 1 112 ? -16.797 -4.668 -12.234 1 91.31 112 ASN A O 1
ATOM 874 N N . ASN A 1 113 ? -14.594 -4.863 -12.227 1 94.06 113 ASN A N 1
ATOM 875 C CA . ASN A 1 113 ? -14.555 -6.266 -12.625 1 94.06 113 ASN A CA 1
ATOM 876 C C . ASN A 1 113 ? -14.156 -7.164 -11.453 1 94.06 113 ASN A C 1
ATOM 878 O O . ASN A 1 113 ? -13.047 -7.047 -10.93 1 94.06 113 ASN A O 1
ATOM 882 N N . ARG A 1 114 ? -15.039 -8.062 -11.203 1 92.81 114 ARG A N 1
ATOM 883 C CA . ARG A 1 114 ? -14.844 -8.891 -10.016 1 92.81 114 ARG A CA 1
ATOM 884 C C . ARG A 1 114 ? -13.57 -9.719 -10.133 1 92.81 114 ARG A C 1
ATOM 886 O O . ARG A 1 114 ? -12.797 -9.805 -9.18 1 92.81 114 ARG A O 1
ATOM 893 N N . THR A 1 115 ? -13.336 -10.383 -11.242 1 94.81 115 THR A N 1
ATOM 894 C CA . THR A 1 115 ? -12.164 -11.227 -11.438 1 94.81 115 THR A CA 1
ATOM 895 C C . THR A 1 115 ? -10.883 -10.398 -11.328 1 94.81 115 THR A C 1
ATOM 897 O O . THR A 1 115 ? -9.891 -10.859 -10.758 1 94.81 115 THR A O 1
ATOM 900 N N . SER A 1 116 ? -10.914 -9.227 -11.781 1 95.38 116 SER A N 1
ATOM 901 C CA . SER A 1 116 ? -9.773 -8.32 -11.711 1 95.38 116 SER A CA 1
ATOM 902 C C . SER A 1 116 ? -9.484 -7.906 -10.273 1 95.38 116 SER A C 1
ATOM 904 O O . SER A 1 116 ? -8.328 -7.848 -9.852 1 95.38 116 SER A O 1
ATOM 906 N N . ARG A 1 117 ? -10.508 -7.66 -9.617 1 93.44 117 ARG A N 1
ATOM 907 C CA . ARG A 1 117 ? -10.367 -7.293 -8.211 1 93.44 117 ARG A CA 1
ATOM 908 C C . ARG A 1 117 ? -9.797 -8.453 -7.398 1 93.44 117 ARG A C 1
ATOM 910 O O . ARG A 1 117 ? -8.898 -8.258 -6.582 1 93.44 117 ARG A O 1
ATOM 917 N N . ASP A 1 118 ? -10.352 -9.641 -7.672 1 94.31 118 ASP A N 1
ATOM 918 C CA . ASP A 1 118 ? -9.852 -10.836 -6.992 1 94.31 118 ASP A CA 1
ATOM 919 C C . ASP A 1 118 ? -8.367 -11.055 -7.281 1 94.31 118 ASP A C 1
ATOM 921 O O . ASP A 1 118 ? -7.605 -11.43 -6.391 1 94.31 118 ASP A O 1
ATOM 925 N N . LEU A 1 119 ? -8.023 -10.805 -8.484 1 97.06 119 LEU A N 1
ATOM 926 C CA . LEU A 1 119 ? -6.625 -10.938 -8.875 1 97.06 119 LEU A CA 1
ATOM 927 C C . LEU A 1 119 ? -5.75 -9.953 -8.102 1 97.06 119 LEU A C 1
ATOM 929 O O . LEU A 1 119 ? -4.715 -10.328 -7.551 1 97.06 119 LEU A O 1
ATOM 933 N N . ALA A 1 120 ? -6.188 -8.695 -8.062 1 96.44 120 ALA A N 1
ATOM 934 C CA . ALA A 1 120 ? -5.418 -7.688 -7.34 1 96.44 120 ALA A CA 1
ATOM 935 C C . ALA A 1 120 ? -5.234 -8.078 -5.875 1 96.44 120 ALA A C 1
ATOM 937 O O . ALA A 1 120 ? -4.129 -7.977 -5.332 1 96.44 120 ALA A O 1
ATOM 938 N N . GLU A 1 121 ? -6.262 -8.586 -5.297 1 94.44 121 GLU A N 1
ATOM 939 C CA . GLU A 1 121 ? -6.219 -8.992 -3.896 1 94.44 121 GLU A CA 1
ATOM 940 C C . GLU A 1 121 ? -5.246 -10.156 -3.693 1 94.44 121 GLU A C 1
ATOM 942 O O . GLU A 1 121 ? -4.488 -10.172 -2.721 1 94.44 121 GLU A O 1
ATOM 947 N N . GLN A 1 122 ? -5.32 -11.086 -4.57 1 96.56 122 GLN A N 1
ATOM 948 C CA . GLN A 1 122 ? -4.406 -12.219 -4.48 1 96.56 122 GLN A CA 1
ATOM 949 C C . GLN A 1 122 ? -2.959 -11.773 -4.672 1 96.56 122 GLN A C 1
ATOM 951 O O . GLN A 1 122 ? -2.053 -12.281 -4.012 1 96.56 122 GLN A O 1
ATOM 956 N N . CYS A 1 123 ? -2.723 -10.836 -5.594 1 98.06 123 CYS A N 1
ATOM 957 C CA . CYS A 1 123 ? -1.38 -10.312 -5.812 1 98.06 123 CYS A CA 1
ATOM 958 C C . CYS A 1 123 ? -0.861 -9.609 -4.566 1 98.06 123 CYS A C 1
ATOM 960 O O . CYS A 1 123 ? 0.316 -9.734 -4.219 1 98.06 123 CYS A O 1
ATOM 962 N N . VAL A 1 124 ? -1.74 -8.883 -3.906 1 96.88 124 VAL A N 1
ATOM 963 C CA . VAL A 1 124 ? -1.367 -8.211 -2.666 1 96.88 124 VAL A CA 1
ATOM 964 C C . VAL A 1 124 ? -0.913 -9.242 -1.637 1 96.88 124 VAL A C 1
ATOM 966 O O . VAL A 1 124 ? 0.096 -9.039 -0.955 1 96.88 124 VAL A O 1
ATOM 969 N N . LYS A 1 125 ? -1.649 -10.336 -1.547 1 96.75 125 LYS A N 1
ATOM 970 C CA . LYS A 1 125 ? -1.3 -11.398 -0.607 1 96.75 125 LYS A CA 1
ATOM 971 C C . LYS A 1 125 ? 0.073 -11.977 -0.925 1 96.75 125 LYS A C 1
ATOM 973 O O . LYS A 1 125 ? 0.885 -12.195 -0.024 1 96.75 125 LYS A O 1
ATOM 978 N N . VAL A 1 126 ? 0.362 -12.195 -2.141 1 98.38 126 VAL A N 1
ATOM 979 C CA . VAL A 1 126 ? 1.657 -12.719 -2.568 1 98.38 126 VAL A CA 1
ATOM 980 C C . VAL A 1 126 ? 2.762 -11.742 -2.174 1 98.38 126 VAL A C 1
ATOM 982 O O . VAL A 1 126 ? 3.764 -12.133 -1.574 1 98.38 126 VAL A O 1
ATOM 985 N N . LEU A 1 127 ? 2.557 -10.461 -2.467 1 98.38 127 LEU A N 1
ATOM 986 C CA . LEU A 1 127 ? 3.555 -9.438 -2.188 1 98.38 127 LEU A CA 1
ATOM 987 C C . LEU A 1 127 ? 3.789 -9.305 -0.686 1 98.38 127 LEU A C 1
ATOM 989 O O . LEU A 1 127 ? 4.922 -9.102 -0.246 1 98.38 127 LEU A O 1
ATOM 993 N N . GLU A 1 128 ? 2.744 -9.414 0.079 1 97.06 128 GLU A N 1
ATOM 994 C CA . GLU A 1 128 ? 2.869 -9.359 1.532 1 97.06 128 GLU A CA 1
ATOM 995 C C . GLU A 1 128 ? 3.762 -10.484 2.051 1 97.06 128 GLU A C 1
ATOM 997 O O . GLU A 1 128 ? 4.656 -10.25 2.867 1 97.06 128 GLU A O 1
ATOM 1002 N N . LEU A 1 129 ? 3.498 -11.695 1.607 1 97.19 129 LEU A N 1
ATOM 1003 C CA . LEU A 1 129 ? 4.289 -12.844 2.027 1 97.19 129 LEU A CA 1
ATOM 1004 C C . LEU A 1 129 ? 5.746 -12.68 1.608 1 97.19 129 LEU A C 1
ATOM 1006 O O . LEU A 1 129 ? 6.656 -12.938 2.4 1 97.19 129 LEU A O 1
ATOM 1010 N N . ILE A 1 130 ? 5.996 -12.203 0.409 1 98.31 130 ILE A N 1
ATOM 1011 C CA . ILE A 1 130 ? 7.355 -12 -0.081 1 98.31 130 ILE A CA 1
ATOM 1012 C C . ILE A 1 130 ? 8.055 -10.938 0.759 1 98.31 130 ILE A C 1
ATOM 1014 O O . ILE A 1 130 ? 9.227 -11.086 1.107 1 98.31 130 ILE A O 1
ATOM 1018 N N . CYS A 1 131 ? 7.355 -9.898 1.112 1 96.75 131 CYS A N 1
ATOM 1019 C CA . CYS A 1 131 ? 7.93 -8.758 1.817 1 96.75 131 CYS A CA 1
ATOM 1020 C C . CYS A 1 131 ? 8.375 -9.156 3.221 1 96.75 131 CYS A C 1
ATOM 1022 O O . CYS A 1 131 ? 9.242 -8.508 3.807 1 96.75 131 CYS A O 1
ATOM 1024 N N . THR A 1 132 ? 7.785 -10.195 3.818 1 95.12 132 THR A N 1
ATOM 1025 C CA . THR A 1 132 ? 8.188 -10.656 5.141 1 95.12 132 THR A CA 1
ATOM 1026 C C . THR A 1 132 ? 9.641 -11.125 5.129 1 95.12 132 THR A C 1
ATOM 1028 O O . THR A 1 132 ? 10.359 -10.969 6.117 1 95.12 132 THR A O 1
ATOM 1031 N N . ARG A 1 133 ? 10.07 -11.641 3.994 1 94.44 133 ARG A N 1
ATOM 1032 C CA . ARG A 1 133 ? 11.422 -12.195 3.908 1 94.44 133 ARG A CA 1
ATOM 1033 C C . ARG A 1 133 ? 12.32 -11.305 3.064 1 94.44 133 ARG A C 1
ATOM 1035 O O . ARG A 1 133 ? 13.516 -11.164 3.355 1 94.44 133 ARG A O 1
ATOM 1042 N N . GLU A 1 134 ? 11.727 -10.758 1.987 1 97 134 GLU A N 1
ATOM 1043 C CA . GLU A 1 134 ? 12.5 -10.039 0.986 1 97 134 GLU A CA 1
ATOM 1044 C C . GLU A 1 134 ? 11.797 -8.75 0.564 1 97 134 GLU A C 1
ATOM 1046 O O . GLU A 1 134 ? 11.477 -8.57 -0.612 1 97 134 GLU A O 1
ATOM 1051 N N . SER A 1 135 ? 11.773 -7.809 1.507 1 97 135 SER A N 1
ATOM 1052 C CA . SER A 1 135 ? 11.07 -6.566 1.196 1 97 135 SER A CA 1
ATOM 1053 C C . SER A 1 135 ? 11.828 -5.75 0.156 1 97 135 SER A C 1
ATOM 1055 O O . SER A 1 135 ? 11.227 -5.016 -0.628 1 97 135 SER A O 1
ATOM 1057 N N . GLY A 1 136 ? 13.188 -5.875 0.145 1 97.81 136 GLY A N 1
ATOM 1058 C CA . GLY A 1 136 ? 14.016 -5.156 -0.809 1 97.81 136 GLY A CA 1
ATOM 1059 C C . GLY A 1 136 ? 13.672 -5.469 -2.252 1 97.81 136 GLY A C 1
ATOM 1060 O O . GLY A 1 136 ? 13.664 -4.574 -3.1 1 97.81 136 GLY A O 1
ATOM 1061 N N . ALA A 1 137 ? 13.344 -6.699 -2.523 1 97.88 137 ALA A N 1
ATOM 1062 C CA . ALA A 1 137 ? 13.016 -7.121 -3.883 1 97.88 137 ALA A CA 1
ATOM 1063 C C . ALA A 1 137 ? 11.734 -6.457 -4.367 1 97.88 137 ALA A C 1
ATOM 1065 O O . ALA A 1 137 ? 11.641 -6.035 -5.523 1 97.88 137 ALA A O 1
ATOM 1066 N N . VAL A 1 138 ? 10.766 -6.32 -3.498 1 98.44 138 VAL A N 1
ATOM 1067 C CA . VAL A 1 138 ? 9.492 -5.703 -3.842 1 98.44 138 VAL A CA 1
ATOM 1068 C C . VAL A 1 138 ? 9.688 -4.203 -4.047 1 98.44 138 VAL A C 1
ATOM 1070 O O . VAL A 1 138 ? 9.133 -3.623 -4.988 1 98.44 138 VAL A O 1
ATOM 1073 N N . PHE A 1 139 ? 10.578 -3.604 -3.146 1 98.06 139 PHE A N 1
ATOM 1074 C CA . PHE A 1 139 ? 10.875 -2.18 -3.244 1 98.06 139 PHE A CA 1
ATOM 1075 C C . PHE A 1 139 ? 11.547 -1.856 -4.57 1 98.06 139 PHE A C 1
ATOM 1077 O O . PHE A 1 139 ? 11.148 -0.921 -5.266 1 98.06 139 PHE A O 1
ATOM 1084 N N . GLU A 1 140 ? 12.516 -2.652 -4.957 1 97.62 140 GLU A N 1
ATOM 1085 C CA . GLU A 1 140 ? 13.273 -2.443 -6.188 1 97.62 140 GLU A CA 1
ATOM 1086 C C . GLU A 1 140 ? 12.391 -2.602 -7.418 1 97.62 140 GLU A C 1
ATOM 1088 O O . GLU A 1 140 ? 12.617 -1.957 -8.445 1 97.62 140 GLU A O 1
ATOM 1093 N N . ALA A 1 141 ? 11.312 -3.363 -7.312 1 97.81 141 ALA A N 1
ATOM 1094 C CA . ALA A 1 141 ? 10.391 -3.619 -8.414 1 97.81 141 ALA A CA 1
ATOM 1095 C C . ALA A 1 141 ? 9.344 -2.52 -8.523 1 97.81 141 ALA A C 1
ATOM 1097 O O . ALA A 1 141 ? 8.477 -2.559 -9.406 1 97.81 141 ALA A O 1
ATOM 1098 N N . GLY A 1 142 ? 9.414 -1.505 -7.598 1 97.31 142 GLY A N 1
ATOM 1099 C CA . GLY A 1 142 ? 8.438 -0.427 -7.602 1 97.31 142 GLY A CA 1
ATOM 1100 C C . GLY A 1 142 ? 7.176 -0.756 -6.82 1 97.31 142 GLY A C 1
ATOM 1101 O O . GLY A 1 142 ? 6.133 -0.13 -7.02 1 97.31 142 GLY A O 1
ATOM 1102 N N . GLY A 1 143 ? 7.301 -1.753 -5.992 1 98.06 143 GLY A N 1
ATOM 1103 C CA . GLY A 1 143 ? 6.141 -2.244 -5.266 1 98.06 143 GLY A CA 1
ATOM 1104 C C . GLY A 1 143 ? 5.449 -1.17 -4.453 1 98.06 143 GLY A C 1
ATOM 1105 O O . GLY A 1 143 ? 4.219 -1.113 -4.406 1 98.06 143 GLY A O 1
ATOM 1106 N N . LEU A 1 144 ? 6.188 -0.281 -3.85 1 97.44 144 LEU A N 1
ATOM 1107 C CA . LEU A 1 144 ? 5.633 0.762 -2.99 1 97.44 144 LEU A CA 1
ATOM 1108 C C . LEU A 1 144 ? 4.73 1.699 -3.785 1 97.44 144 LEU A C 1
ATOM 1110 O O . LEU A 1 144 ? 3.59 1.951 -3.391 1 97.44 144 LEU A O 1
ATOM 1114 N N . ASN A 1 145 ? 5.156 2.17 -4.867 1 96.88 145 ASN A N 1
ATOM 1115 C CA . ASN A 1 145 ? 4.371 3.057 -5.719 1 96.88 145 ASN A CA 1
ATOM 1116 C C . ASN A 1 145 ? 3.105 2.369 -6.227 1 96.88 145 ASN A C 1
ATOM 1118 O O . ASN A 1 145 ? 2.029 2.969 -6.238 1 96.88 145 ASN A O 1
ATOM 1122 N N . CYS A 1 146 ? 3.234 1.138 -6.641 1 97.25 146 CYS A N 1
ATOM 1123 C CA . CYS A 1 146 ? 2.102 0.391 -7.176 1 97.25 146 CYS A CA 1
ATOM 1124 C C . CYS A 1 146 ? 1.021 0.209 -6.117 1 97.25 146 CYS A C 1
ATOM 1126 O O . CYS A 1 146 ? -0.163 0.425 -6.387 1 97.25 146 CYS A O 1
ATOM 1128 N N . VAL A 1 147 ? 1.48 -0.157 -4.934 1 97.38 147 VAL A N 1
ATOM 1129 C CA . VAL A 1 147 ? 0.528 -0.414 -3.857 1 97.38 147 VAL A CA 1
ATOM 1130 C C . VAL A 1 147 ? -0.16 0.889 -3.455 1 97.38 147 VAL A C 1
ATOM 1132 O O . VAL A 1 147 ? -1.373 0.915 -3.234 1 97.38 147 VAL A O 1
ATOM 1135 N N . LEU A 1 148 ? 0.556 1.977 -3.359 1 96.31 148 LEU A N 1
ATOM 1136 C CA . LEU A 1 148 ? -0.022 3.268 -3.006 1 96.31 148 LEU A CA 1
ATOM 1137 C C . LEU A 1 148 ? -1.028 3.721 -4.059 1 96.31 148 LEU A C 1
ATOM 1139 O O . LEU A 1 148 ? -2.107 4.211 -3.723 1 96.31 148 LEU A O 1
ATOM 1143 N N . SER A 1 149 ? -0.686 3.564 -5.297 1 94.31 149 SER A N 1
ATOM 1144 C CA . SER A 1 149 ? -1.605 3.898 -6.379 1 94.31 149 SER A CA 1
ATOM 1145 C C . SER A 1 149 ? -2.877 3.059 -6.305 1 94.31 149 SER A C 1
ATOM 1147 O O . SER A 1 149 ? -3.977 3.566 -6.535 1 94.31 149 SER A O 1
ATOM 1149 N N . PHE A 1 150 ? -2.74 1.835 -5.988 1 94.94 150 PHE A N 1
ATOM 1150 C CA . PHE A 1 150 ? -3.865 0.918 -5.844 1 94.94 150 PHE A CA 1
ATOM 1151 C C . PHE A 1 150 ? -4.82 1.396 -4.758 1 94.94 150 PHE A C 1
ATOM 1153 O O . PHE A 1 150 ? -6.035 1.408 -4.953 1 94.94 150 PHE A O 1
ATOM 1160 N N . ILE A 1 151 ? -4.305 1.75 -3.611 1 93.5 151 ILE A N 1
ATOM 1161 C CA . ILE A 1 151 ? -5.113 2.223 -2.494 1 93.5 151 ILE A CA 1
ATOM 1162 C C . ILE A 1 151 ? -5.879 3.48 -2.904 1 93.5 151 ILE A C 1
ATOM 1164 O O . ILE A 1 151 ? -7.082 3.59 -2.66 1 93.5 151 ILE A O 1
ATOM 1168 N N . ARG A 1 152 ? -5.168 4.367 -3.482 1 89.31 152 ARG A N 1
ATOM 1169 C CA . ARG A 1 152 ? -5.773 5.621 -3.912 1 89.31 152 ARG A CA 1
ATOM 1170 C C . ARG A 1 152 ? -6.949 5.367 -4.852 1 89.31 152 ARG A C 1
ATOM 1172 O O . ARG A 1 152 ? -8.031 5.93 -4.668 1 89.31 152 ARG A O 1
ATOM 1179 N N . ASP A 1 153 ? -6.754 4.523 -5.777 1 89.81 153 ASP A N 1
ATOM 1180 C CA . ASP A 1 153 ? -7.793 4.234 -6.762 1 89.81 153 ASP A CA 1
ATOM 1181 C C . ASP A 1 153 ? -8.953 3.477 -6.125 1 89.81 153 ASP A C 1
ATOM 1183 O O . ASP A 1 153 ? -10.109 3.672 -6.504 1 89.81 153 ASP A O 1
ATOM 1187 N N . SER A 1 154 ? -8.617 2.611 -5.242 1 87.88 154 SER A N 1
ATOM 1188 C CA . SER A 1 154 ? -9.656 1.843 -4.559 1 87.88 154 SER A CA 1
ATOM 1189 C C . SER A 1 154 ? -10.477 2.727 -3.623 1 87.88 154 SER A C 1
ATOM 1191 O O . SER A 1 154 ? -11.672 2.51 -3.445 1 87.88 154 SER A O 1
ATOM 1193 N N . GLY A 1 155 ? -9.82 3.629 -2.857 1 80.38 155 GLY A N 1
ATOM 1194 C CA . GLY A 1 155 ? -10.508 4.562 -1.98 1 80.38 155 GLY A CA 1
ATOM 1195 C C . GLY A 1 155 ? -11.461 5.48 -2.721 1 80.38 155 GLY A C 1
ATOM 1196 O O . GLY A 1 155 ? -12.57 5.746 -2.246 1 80.38 155 GLY A O 1
ATOM 1197 N N . SER A 1 156 ? -10.977 5.977 -3.734 1 70.69 156 SER A N 1
ATOM 1198 C CA . SER A 1 156 ? -11.82 6.844 -4.551 1 70.69 156 SER A CA 1
ATOM 1199 C C . SER A 1 156 ? -13.086 6.121 -4.996 1 70.69 156 SER A C 1
ATOM 1201 O O . SER A 1 156 ? -14.156 6.727 -5.074 1 70.69 156 SER A O 1
ATOM 1203 N N . SER A 1 157 ? -12.891 4.848 -5.137 1 62.44 157 SER A N 1
ATOM 1204 C CA . SER A 1 157 ? -14.039 4.039 -5.535 1 62.44 157 SER A CA 1
ATOM 1205 C C . SER A 1 157 ? -15.039 3.902 -4.391 1 62.44 157 SER A C 1
ATOM 1207 O O . SER A 1 157 ? -16.25 3.846 -4.617 1 62.44 157 SER A O 1
ATOM 1209 N N . PHE A 1 158 ? -14.438 3.805 -3.186 1 58.59 158 PHE A N 1
ATOM 1210 C CA . PHE A 1 158 ? -15.297 3.717 -2.01 1 58.59 158 PHE A CA 1
ATOM 1211 C C . PHE A 1 158 ? -16.016 5.039 -1.763 1 58.59 158 PHE A C 1
ATOM 1213 O O . PHE A 1 158 ? -17.156 5.055 -1.314 1 58.59 158 PHE A O 1
ATOM 1220 N N . ARG A 1 159 ? -15.227 6.133 -1.966 1 58.09 159 ARG A N 1
ATOM 1221 C CA . ARG A 1 159 ? -15.867 7.43 -1.761 1 58.09 159 ARG A CA 1
ATOM 1222 C C . ARG A 1 159 ? -17.016 7.641 -2.744 1 58.09 159 ARG A C 1
ATOM 1224 O O . ARG A 1 159 ? -18 8.297 -2.42 1 58.09 159 ARG A O 1
ATOM 1231 N N . ILE A 1 160 ? -17.031 7.051 -3.908 1 42.78 160 ILE A N 1
ATOM 1232 C CA . ILE A 1 160 ? -18.125 7.156 -4.875 1 42.78 160 ILE A CA 1
ATOM 1233 C C . ILE A 1 160 ? -19.344 6.414 -4.352 1 42.78 160 ILE A C 1
ATOM 1235 O O . ILE A 1 160 ? -20.484 6.734 -4.723 1 42.78 160 ILE A O 1
ATOM 1239 N N . PHE A 1 161 ? -19.172 5.496 -3.539 1 40.5 161 PHE A N 1
ATOM 1240 C CA . PHE A 1 161 ? -20.328 4.746 -3.059 1 40.5 161 PHE A CA 1
ATOM 1241 C C . PHE A 1 161 ? -20.875 5.363 -1.78 1 40.5 161 PHE A C 1
ATOM 1243 O O . PHE A 1 161 ? -21.906 4.922 -1.265 1 40.5 161 PHE A O 1
ATOM 1250 N N . GLN A 1 162 ? -20.141 6.156 -1.123 1 37.5 162 GLN A N 1
ATOM 1251 C CA . GLN A 1 162 ? -20.828 6.895 -0.076 1 37.5 162 GLN A CA 1
ATOM 1252 C C . GLN A 1 162 ? -21.469 8.164 -0.632 1 37.5 162 GLN A C 1
ATOM 1254 O O . GLN A 1 162 ? -20.938 8.797 -1.541 1 37.5 162 GLN A O 1
ATOM 1259 N N . MET B 1 1 ? -12.602 35.25 8.094 1 41.28 1 MET B N 1
ATOM 1260 C CA . MET B 1 1 ? -11.617 34.25 8.492 1 41.28 1 MET B CA 1
ATOM 1261 C C . MET B 1 1 ? -10.547 34.844 9.391 1 41.28 1 MET B C 1
ATOM 1263 O O . MET B 1 1 ? -10 35.906 9.078 1 41.28 1 MET B O 1
ATOM 1267 N N . ALA B 1 2 ? -10.609 34.625 10.602 1 52.78 2 ALA B N 1
ATOM 1268 C CA . ALA B 1 2 ? -9.812 35.406 11.562 1 52.78 2 ALA B CA 1
ATOM 1269 C C . ALA B 1 2 ? -8.352 35.469 11.133 1 52.78 2 ALA B C 1
ATOM 1271 O O . ALA B 1 2 ? -7.789 34.469 10.68 1 52.78 2 ALA B O 1
ATOM 1272 N N . ASP B 1 3 ? -7.918 36.531 10.688 1 63.59 3 ASP B N 1
ATOM 1273 C CA . ASP B 1 3 ? -6.562 36.938 10.336 1 63.59 3 ASP B CA 1
ATOM 1274 C C . ASP B 1 3 ? -5.57 36.562 11.438 1 63.59 3 ASP B C 1
ATOM 1276 O O . ASP B 1 3 ? -5.219 37.375 12.273 1 63.59 3 ASP B O 1
ATOM 1280 N N . VAL B 1 4 ? -5.492 35.25 11.727 1 75.38 4 VAL B N 1
ATOM 1281 C CA . VAL B 1 4 ? -4.477 34.875 12.711 1 75.38 4 VAL B CA 1
ATOM 1282 C C . VAL B 1 4 ? -3.084 35.094 12.117 1 75.38 4 VAL B C 1
ATOM 1284 O O . VAL B 1 4 ? -2.805 34.625 11.008 1 75.38 4 VAL B O 1
ATOM 1287 N N . ASP B 1 5 ? -2.379 36 12.844 1 86.56 5 ASP B N 1
ATOM 1288 C CA . ASP B 1 5 ? -1.008 36.188 12.391 1 86.56 5 ASP B CA 1
ATOM 1289 C C . ASP B 1 5 ? -0.231 34.875 12.383 1 86.56 5 ASP B C 1
ATOM 1291 O O . ASP B 1 5 ? -0.458 34 13.234 1 86.56 5 ASP B O 1
ATOM 1295 N N . PRO B 1 6 ? 0.612 34.719 11.484 1 85.75 6 PRO B N 1
ATOM 1296 C CA . PRO B 1 6 ? 1.333 33.469 11.266 1 85.75 6 PRO B CA 1
ATOM 1297 C C . PRO B 1 6 ? 2.096 33 12.5 1 85.75 6 PRO B C 1
ATOM 1299 O O . PRO B 1 6 ? 2.199 31.797 12.742 1 85.75 6 PRO B O 1
ATOM 1302 N N . ASP B 1 7 ? 2.592 33.906 13.281 1 88.62 7 ASP B N 1
ATOM 1303 C CA . ASP B 1 7 ? 3.318 33.531 14.492 1 88.62 7 ASP B CA 1
ATOM 1304 C C . ASP B 1 7 ? 2.385 32.906 15.523 1 88.62 7 ASP B C 1
ATOM 1306 O O . ASP B 1 7 ? 2.75 31.938 16.188 1 88.62 7 ASP B O 1
ATOM 1310 N N . THR B 1 8 ? 1.303 33.562 15.664 1 90.12 8 THR B N 1
ATOM 1311 C CA . THR B 1 8 ? 0.298 33 16.578 1 90.12 8 THR B CA 1
ATOM 1312 C C . THR B 1 8 ? -0.202 31.656 16.094 1 90.12 8 THR B C 1
ATOM 1314 O O . THR B 1 8 ? -0.409 30.734 16.891 1 90.12 8 THR B O 1
ATOM 1317 N N . LEU B 1 9 ? -0.357 31.609 14.797 1 92.31 9 LEU B N 1
ATOM 1318 C CA . LEU B 1 9 ? -0.796 30.359 14.195 1 92.31 9 LEU B CA 1
ATOM 1319 C C . LEU B 1 9 ? 0.182 29.234 14.508 1 92.31 9 LEU B C 1
ATOM 1321 O O . LEU B 1 9 ? -0.226 28.141 14.945 1 92.31 9 LEU B O 1
ATOM 1325 N N . LEU B 1 10 ? 1.452 29.469 14.352 1 93.62 10 LEU B N 1
ATOM 1326 C CA . LEU B 1 10 ? 2.498 28.484 14.625 1 93.62 10 LEU B CA 1
ATOM 1327 C C . LEU B 1 10 ? 2.506 28.094 16.109 1 93.62 10 LEU B C 1
ATOM 1329 O O . LEU B 1 10 ? 2.674 26.922 16.438 1 93.62 10 LEU B O 1
ATOM 1333 N N . GLU B 1 11 ? 2.289 29.031 16.969 1 92.12 11 GLU B N 1
ATOM 1334 C CA . GLU B 1 11 ? 2.227 28.781 18.406 1 92.12 11 GLU B CA 1
ATOM 1335 C C . GLU B 1 11 ? 1.083 27.844 18.75 1 92.12 11 GLU B C 1
ATOM 1337 O O . GLU B 1 11 ? 1.257 26.906 19.547 1 92.12 11 GLU B O 1
ATOM 1342 N N . TRP B 1 12 ? -0.04 28.094 18.109 1 90.94 12 TRP B N 1
ATOM 1343 C CA . TRP B 1 12 ? -1.214 27.266 18.359 1 90.94 12 TRP B CA 1
ATOM 1344 C C . TRP B 1 12 ? -0.989 25.844 17.859 1 90.94 12 TRP B C 1
ATOM 1346 O O . TRP B 1 12 ? -1.467 24.891 18.484 1 90.94 12 TRP B O 1
ATOM 1356 N N . LEU B 1 13 ? -0.273 25.688 16.844 1 92.88 13 LEU B N 1
ATOM 1357 C CA . LEU B 1 13 ? 0.022 24.375 16.281 1 92.88 13 LEU B CA 1
ATOM 1358 C C . LEU B 1 13 ? 0.855 23.547 17.25 1 92.88 13 LEU B C 1
ATOM 1360 O O . LEU B 1 13 ? 0.695 22.328 17.328 1 92.88 13 LEU B O 1
ATOM 1364 N N . GLN B 1 14 ? 1.621 24.234 17.969 1 90.94 14 GLN B N 1
ATOM 1365 C CA . GLN B 1 14 ? 2.584 23.547 18.828 1 90.94 14 GLN B CA 1
ATOM 1366 C C . GLN B 1 14 ? 1.992 23.281 20.203 1 90.94 14 GLN B C 1
ATOM 1368 O O . GLN B 1 14 ? 2.627 22.641 21.047 1 90.94 14 GLN B O 1
ATOM 1373 N N . MET B 1 15 ? 0.692 23.703 20.203 1 82.12 15 MET B N 1
ATOM 1374 C CA . MET B 1 15 ? 0.006 23.453 21.469 1 82.12 15 MET B CA 1
ATOM 1375 C C . MET B 1 15 ? -0.601 22.062 21.484 1 82.12 15 MET B C 1
ATOM 1377 O O . MET B 1 15 ? -1.021 21.547 20.453 1 82.12 15 MET B O 1
ATOM 1381 N N . GLY B 1 16 ? -0.244 21.047 22.344 1 72.5 16 GLY B N 1
ATOM 1382 C CA . GLY B 1 16 ? -0.681 19.672 22.109 1 72.5 16 GLY B CA 1
ATOM 1383 C C . GLY B 1 16 ? -1.21 19 23.359 1 72.5 16 GLY B C 1
ATOM 1384 O O . GLY B 1 16 ? -1.097 17.781 23.516 1 72.5 16 GLY B O 1
ATOM 1385 N N . GLN B 1 17 ? -1.619 19.719 24.312 1 76 17 GLN B N 1
ATOM 1386 C CA . GLN B 1 17 ? -2.074 19.031 25.516 1 76 17 GLN B CA 1
ATOM 1387 C C . GLN B 1 17 ? -3.467 19.5 25.922 1 76 17 GLN B C 1
ATOM 1389 O O . GLN B 1 17 ? -3.748 20.703 25.922 1 76 17 GLN B O 1
ATOM 1394 N N . GLY B 1 18 ? -4.414 18.469 26.234 1 74.75 18 GLY B N 1
ATOM 1395 C CA . GLY B 1 18 ? -5.703 18.734 26.859 1 74.75 18 GLY B CA 1
ATOM 1396 C C . GLY B 1 18 ? -6.578 19.672 26.047 1 74.75 18 GLY B C 1
ATOM 1397 O O . GLY B 1 18 ? -6.82 19.438 24.859 1 74.75 18 GLY B O 1
ATOM 1398 N N . ASP B 1 19 ? -7.066 20.75 26.594 1 75.94 19 ASP B N 1
ATOM 1399 C CA . ASP B 1 19 ? -7.965 21.766 26.031 1 75.94 19 ASP B CA 1
ATOM 1400 C C . ASP B 1 19 ? -7.301 22.5 24.875 1 75.94 19 ASP B C 1
ATOM 1402 O O . ASP B 1 19 ? -7.984 23.078 24.016 1 75.94 19 ASP B O 1
ATOM 1406 N N . GLU B 1 20 ? -6.09 22.312 24.766 1 86.56 20 GLU B N 1
ATOM 1407 C CA . GLU B 1 20 ? -5.332 23.031 23.734 1 86.56 20 GLU B CA 1
ATOM 1408 C C . GLU B 1 20 ? -5.469 22.359 22.375 1 86.56 20 GLU B C 1
ATOM 1410 O O . GLU B 1 20 ? -5.188 22.969 21.344 1 86.56 20 GLU B O 1
ATOM 1415 N N . ARG B 1 21 ? -6.113 21.203 22.422 1 90.5 21 ARG B N 1
ATOM 1416 C CA . ARG B 1 21 ? -6.297 20.484 21.156 1 90.5 21 ARG B CA 1
ATOM 1417 C C . ARG B 1 21 ? -7.332 21.188 20.281 1 90.5 21 ARG B C 1
ATOM 1419 O O . ARG B 1 21 ? -7.219 21.188 19.047 1 90.5 21 ARG B O 1
ATOM 1426 N N . ASP B 1 22 ? -8.258 21.844 20.906 1 91.44 22 ASP B N 1
ATOM 1427 C CA . ASP B 1 22 ? -9.258 22.594 20.141 1 91.44 22 ASP B CA 1
ATOM 1428 C C . ASP B 1 22 ? -8.617 23.781 19.422 1 91.44 22 ASP B C 1
ATOM 1430 O O . ASP B 1 22 ? -8.961 24.062 18.266 1 91.44 22 ASP B O 1
ATOM 1434 N N . MET B 1 23 ? -7.73 24.391 20.141 1 91.06 23 MET B N 1
ATOM 1435 C CA . MET B 1 23 ? -7.008 25.484 19.516 1 91.06 23 MET B CA 1
ATOM 1436 C C . MET B 1 23 ? -6.125 24.984 18.375 1 91.06 23 MET B C 1
ATOM 1438 O O . MET B 1 23 ? -6.004 25.641 17.344 1 91.06 23 MET B O 1
ATOM 1442 N N . GLN B 1 24 ? -5.461 23.891 18.656 1 95.5 24 GLN B N 1
ATOM 1443 C CA . GLN B 1 24 ? -4.621 23.266 17.641 1 95.5 24 GLN B CA 1
ATOM 1444 C C . GLN B 1 24 ? -5.422 22.953 16.375 1 95.5 24 GLN B C 1
ATOM 1446 O O . GLN B 1 24 ? -4.965 23.234 15.258 1 95.5 24 GLN B O 1
ATOM 1451 N N . LEU B 1 25 ? -6.656 22.453 16.594 1 94.81 25 LEU B N 1
ATOM 1452 C CA . LEU B 1 25 ? -7.531 22.125 15.469 1 94.81 25 LEU B CA 1
ATOM 1453 C C . LEU B 1 25 ? -7.918 23.391 14.695 1 94.81 25 LEU B C 1
ATOM 1455 O O . LEU B 1 25 ? -7.938 23.375 13.461 1 94.81 25 LEU B O 1
ATOM 1459 N N . ILE B 1 26 ? -8.211 24.438 15.336 1 93.56 26 ILE B N 1
ATOM 1460 C CA . ILE B 1 26 ? -8.539 25.719 14.703 1 93.56 26 ILE B CA 1
ATOM 1461 C C . ILE B 1 26 ? -7.352 26.203 13.883 1 93.56 26 ILE B C 1
ATOM 1463 O O . ILE B 1 26 ? -7.516 26.625 12.742 1 93.56 26 ILE B O 1
ATOM 1467 N N . ALA B 1 27 ? -6.176 26.188 14.508 1 95 27 ALA B N 1
ATOM 1468 C CA . ALA B 1 27 ? -4.961 26.609 13.812 1 95 27 ALA B CA 1
ATOM 1469 C C . ALA B 1 27 ? -4.746 25.781 12.547 1 95 27 ALA B C 1
ATOM 1471 O O . ALA B 1 27 ? -4.379 26.312 11.5 1 95 27 ALA B O 1
ATOM 1472 N N . LEU B 1 28 ? -4.961 24.5 12.633 1 96.81 28 LEU B N 1
ATOM 1473 C CA . LEU B 1 28 ? -4.781 23.594 11.5 1 96.81 28 LEU B CA 1
ATOM 1474 C C . LEU B 1 28 ? -5.754 23.938 10.375 1 96.81 28 LEU B C 1
ATOM 1476 O O . LEU B 1 28 ? -5.359 24 9.211 1 96.81 28 LEU B O 1
ATOM 1480 N N . GLU B 1 29 ? -6.957 24.172 10.734 1 95.88 29 GLU B N 1
ATOM 1481 C CA . GLU B 1 29 ? -7.957 24.516 9.727 1 95.88 29 GLU B CA 1
ATOM 1482 C C . GLU B 1 29 ? -7.613 25.844 9.047 1 95.88 29 GLU B C 1
ATOM 1484 O O . GLU B 1 29 ? -7.781 25.984 7.836 1 95.88 29 GLU B O 1
ATOM 1489 N N . GLN B 1 30 ? -7.25 26.781 9.82 1 94.31 30 GLN B N 1
ATOM 1490 C CA . GLN B 1 30 ? -6.836 28.062 9.273 1 94.31 30 GLN B CA 1
ATOM 1491 C C . GLN B 1 30 ? -5.652 27.906 8.328 1 94.31 30 GLN B C 1
ATOM 1493 O O . GLN B 1 30 ? -5.613 28.516 7.254 1 94.31 30 GLN B O 1
ATOM 1498 N N . LEU B 1 31 ? -4.633 27.141 8.742 1 95.81 31 LEU B N 1
ATOM 1499 C CA . LEU B 1 31 ? -3.477 26.859 7.895 1 95.81 31 LEU B CA 1
ATOM 1500 C C . LEU B 1 31 ? -3.91 26.25 6.566 1 95.81 31 LEU B C 1
ATOM 1502 O O . LEU B 1 31 ? -3.461 26.672 5.504 1 95.81 31 LEU B O 1
ATOM 1506 N N . CYS B 1 32 ? -4.793 25.219 6.688 1 95.56 32 CYS B N 1
ATOM 1507 C CA . CYS B 1 32 ? -5.301 24.578 5.48 1 95.56 32 CYS B CA 1
ATOM 1508 C C . CYS B 1 32 ? -5.973 25.594 4.562 1 95.56 32 CYS B C 1
ATOM 1510 O O . CYS B 1 32 ? -5.777 25.562 3.348 1 95.56 32 CYS B O 1
ATOM 1512 N N . MET B 1 33 ? -6.734 26.438 5.027 1 93.19 33 MET B N 1
ATOM 1513 C CA . MET B 1 33 ? -7.418 27.469 4.238 1 93.19 33 MET B CA 1
ATOM 1514 C C . MET B 1 33 ? -6.41 28.375 3.543 1 93.19 33 MET B C 1
ATOM 1516 O O . MET B 1 33 ? -6.566 28.688 2.363 1 93.19 33 MET B O 1
ATOM 1520 N N . LEU B 1 34 ? -5.414 28.859 4.289 1 91 34 LEU B N 1
ATOM 1521 C CA . LEU B 1 34 ? -4.383 29.734 3.732 1 91 34 LEU B CA 1
ATOM 1522 C C . LEU B 1 34 ? -3.658 29.047 2.58 1 91 34 LEU B C 1
ATOM 1524 O O . LEU B 1 34 ? -3.424 29.656 1.535 1 91 34 LEU B O 1
ATOM 1528 N N . LEU B 1 35 ? -3.322 27.797 2.754 1 93.25 35 LEU B N 1
ATOM 1529 C CA . LEU B 1 35 ? -2.582 27.047 1.746 1 93.25 35 LEU B CA 1
ATOM 1530 C C . LEU B 1 35 ? -3.443 26.797 0.513 1 93.25 35 LEU B C 1
ATOM 1532 O O . LEU B 1 35 ? -2.955 26.875 -0.617 1 93.25 35 LEU B O 1
ATOM 1536 N N . LEU B 1 36 ? -4.688 26.469 0.68 1 90.94 36 LEU B N 1
ATOM 1537 C CA . LEU B 1 36 ? -5.605 26.156 -0.411 1 90.94 36 LEU B CA 1
ATOM 1538 C C . LEU B 1 36 ? -5.91 27.406 -1.24 1 90.94 36 LEU B C 1
ATOM 1540 O O . LEU B 1 36 ? -6.004 27.328 -2.467 1 90.94 36 LEU B O 1
ATOM 1544 N N . MET B 1 37 ? -6.055 28.469 -0.645 1 87.19 37 MET B N 1
ATOM 1545 C CA . MET B 1 37 ? -6.531 29.672 -1.312 1 87.19 37 MET B CA 1
ATOM 1546 C C . MET B 1 37 ? -5.363 30.484 -1.859 1 87.19 37 MET B C 1
ATOM 1548 O O . MET B 1 37 ? -5.57 31.5 -2.516 1 87.19 37 MET B O 1
ATOM 1552 N N . SER B 1 38 ? -4.246 30.016 -1.546 1 82.69 38 SER B N 1
ATOM 1553 C CA . SER B 1 38 ? -3.086 30.781 -1.996 1 82.69 38 SER B CA 1
ATOM 1554 C C . SER B 1 38 ? -2.904 30.672 -3.506 1 82.69 38 SER B C 1
ATOM 1556 O O . SER B 1 38 ? -2.955 29.578 -4.066 1 82.69 38 SER B O 1
ATOM 1558 N N . ASP B 1 39 ? -2.887 31.75 -4.227 1 80.25 39 ASP B N 1
ATOM 1559 C CA . ASP B 1 39 ? -2.676 31.812 -5.672 1 80.25 39 ASP B CA 1
ATOM 1560 C C . ASP B 1 39 ? -1.201 32.031 -6.004 1 80.25 39 ASP B C 1
ATOM 1562 O O . ASP B 1 39 ? -0.809 31.969 -7.172 1 80.25 39 ASP B O 1
ATOM 1566 N N . ASN B 1 40 ? -0.481 32.406 -5.051 1 85.5 40 ASN B N 1
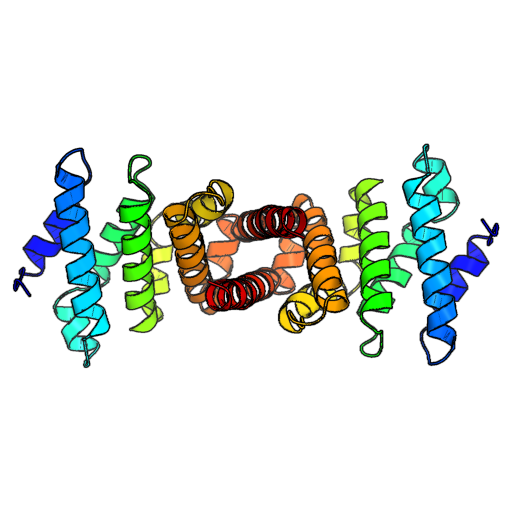ATOM 1567 C CA . ASN B 1 40 ? 0.951 32.656 -5.188 1 85.5 40 ASN B CA 1
ATOM 1568 C C . ASN B 1 40 ? 1.753 31.875 -4.148 1 85.5 40 ASN B C 1
ATOM 1570 O O . ASN B 1 40 ? 1.686 32.188 -2.953 1 85.5 40 ASN B O 1
ATOM 1574 N N . VAL B 1 41 ? 2.574 30.938 -4.574 1 83.62 41 VAL B N 1
ATOM 1575 C CA . VAL B 1 41 ? 3.34 30.031 -3.729 1 83.62 41 VAL B CA 1
ATOM 1576 C C . VAL B 1 41 ? 4.297 30.828 -2.846 1 83.62 41 VAL B C 1
ATOM 1578 O O . VAL B 1 41 ? 4.449 30.531 -1.658 1 83.62 41 VAL B O 1
ATOM 1581 N N . ASP B 1 42 ? 4.922 31.781 -3.377 1 88.56 42 ASP B N 1
ATOM 1582 C CA . ASP B 1 42 ? 5.91 32.562 -2.639 1 88.56 42 ASP B CA 1
ATOM 1583 C C . ASP B 1 42 ? 5.266 33.312 -1.468 1 88.56 42 ASP B C 1
ATOM 1585 O O . ASP B 1 42 ? 5.805 33.312 -0.36 1 88.56 42 ASP B O 1
ATOM 1589 N N . ARG B 1 43 ? 4.16 33.938 -1.718 1 87.31 43 ARG B N 1
ATOM 1590 C CA . ARG B 1 43 ? 3.453 34.656 -0.664 1 87.31 43 ARG B CA 1
ATOM 1591 C C . ARG B 1 43 ? 2.963 33.719 0.42 1 87.31 43 ARG B C 1
ATOM 1593 O O . ARG B 1 43 ? 3.047 34.031 1.61 1 87.31 43 ARG B O 1
ATOM 1600 N N . CYS B 1 44 ? 2.529 32.594 -0.001 1 89 44 CYS B N 1
ATOM 1601 C CA . CYS B 1 44 ? 2.061 31.594 0.942 1 89 44 CYS B CA 1
ATOM 1602 C C . CYS B 1 44 ? 3.189 31.141 1.857 1 89 44 CYS B C 1
ATOM 1604 O O . CYS B 1 44 ? 3.031 31.109 3.078 1 89 44 CYS B O 1
ATOM 1606 N N . PHE B 1 45 ? 4.359 30.922 1.231 1 93.62 45 PHE B N 1
ATOM 1607 C CA . PHE B 1 45 ? 5.484 30.406 1.992 1 93.62 45 PHE B CA 1
ATOM 1608 C C . PHE B 1 45 ? 6.113 31.5 2.852 1 93.62 45 PHE B C 1
ATOM 1610 O O . PHE B 1 45 ? 6.828 31.203 3.812 1 93.62 45 PHE B O 1
ATOM 1617 N N . 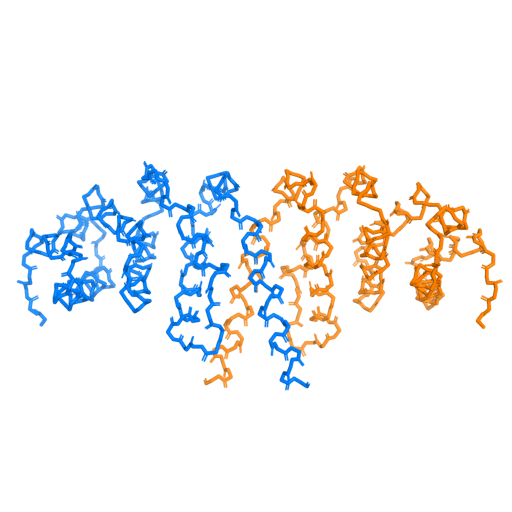GLU B 1 46 ? 5.844 32.688 2.482 1 91.69 46 GLU B N 1
ATOM 1618 C CA . GLU B 1 46 ? 6.25 33.781 3.34 1 91.69 46 GLU B CA 1
ATOM 1619 C C . GLU B 1 46 ? 5.41 33.844 4.609 1 91.69 46 GLU B C 1
ATOM 1621 O O . GLU B 1 46 ? 5.926 34.125 5.695 1 91.69 46 GLU B O 1
ATOM 1626 N N . THR B 1 47 ? 4.109 33.656 4.457 1 90.88 47 THR B N 1
ATOM 1627 C CA . THR B 1 47 ? 3.168 33.688 5.57 1 90.88 47 THR B CA 1
ATOM 1628 C C . THR B 1 47 ? 3.27 32.406 6.41 1 90.88 47 THR B C 1
ATOM 1630 O O . THR B 1 47 ? 3.234 32.469 7.645 1 90.88 47 THR B O 1
ATOM 1633 N N . CYS B 1 48 ? 3.4 31.312 5.773 1 94.31 48 CYS B N 1
ATOM 1634 C CA . CYS B 1 48 ? 3.516 30 6.43 1 94.31 48 CYS B CA 1
ATOM 1635 C C . CYS B 1 48 ? 4.738 29.25 5.926 1 94.31 48 CYS B C 1
ATOM 1637 O O . CYS B 1 48 ? 4.609 28.281 5.168 1 94.31 48 CYS B O 1
ATOM 1639 N N . PRO B 1 49 ? 5.891 29.688 6.332 1 95.75 49 PRO B N 1
ATOM 1640 C CA . PRO B 1 49 ? 7.137 29.094 5.824 1 95.75 49 PRO B CA 1
ATOM 1641 C C . PRO B 1 49 ? 7.258 27.609 6.129 1 95.75 49 PRO B C 1
ATOM 1643 O O . PRO B 1 49 ? 7.156 27.203 7.289 1 95.75 49 PRO B O 1
ATOM 1646 N N . PRO B 1 50 ? 7.539 26.781 5.145 1 96.94 50 PRO B N 1
ATOM 1647 C CA . PRO B 1 50 ? 7.664 25.344 5.344 1 96.94 50 PRO B CA 1
ATOM 1648 C C . PRO B 1 50 ? 8.734 24.984 6.371 1 96.94 50 PRO B C 1
ATOM 1650 O O . PRO B 1 50 ? 8.586 24 7.105 1 96.94 50 PRO B O 1
ATOM 1653 N N . ARG B 1 51 ? 9.773 25.719 6.492 1 96.38 51 ARG B N 1
ATOM 1654 C CA . ARG B 1 51 ? 10.898 25.438 7.375 1 96.38 51 ARG B CA 1
ATOM 1655 C C . ARG B 1 51 ? 10.445 25.359 8.828 1 96.38 51 ARG B C 1
ATOM 1657 O O . ARG B 1 51 ? 10.992 24.562 9.609 1 96.38 51 ARG B O 1
ATOM 1664 N N . THR B 1 52 ? 9.453 26.109 9.148 1 96 52 THR B N 1
ATOM 1665 C CA . THR B 1 52 ? 9.031 26.156 10.539 1 96 52 THR B CA 1
ATOM 1666 C C . THR B 1 52 ? 7.727 25.391 10.727 1 96 52 THR B C 1
ATOM 1668 O O . THR B 1 52 ? 7.551 24.703 11.734 1 96 52 THR B O 1
ATOM 1671 N N . PHE B 1 53 ? 6.816 25.438 9.773 1 97.31 53 PHE B N 1
ATOM 1672 C CA . PHE B 1 53 ? 5.488 24.859 9.938 1 97.31 53 PHE B CA 1
ATOM 1673 C C . PHE B 1 53 ? 5.523 23.344 9.734 1 97.31 53 PHE B C 1
ATOM 1675 O O . PHE B 1 53 ? 4.848 22.609 10.445 1 97.31 53 PHE B O 1
ATOM 1682 N N . LEU B 1 54 ? 6.324 22.859 8.805 1 98.31 54 LEU B N 1
ATOM 1683 C CA . LEU B 1 54 ? 6.32 21.438 8.492 1 98.31 54 LEU B CA 1
ATOM 1684 C C . LEU B 1 54 ? 6.867 20.625 9.664 1 98.31 54 LEU B C 1
ATOM 1686 O O . LEU B 1 54 ? 6.266 19.625 10.07 1 98.31 54 LEU B O 1
ATOM 1690 N N . PRO B 1 55 ? 7.965 21.062 10.281 1 97.88 55 PRO B N 1
ATOM 1691 C CA . PRO B 1 55 ? 8.406 20.328 11.477 1 97.88 55 PRO B CA 1
ATOM 1692 C C . PRO B 1 55 ? 7.355 20.328 12.586 1 97.88 55 PRO B C 1
ATOM 1694 O O . PRO B 1 55 ? 7.188 19.328 13.281 1 97.88 55 PRO B O 1
ATOM 1697 N N . ALA B 1 56 ? 6.723 21.453 12.742 1 97.19 56 ALA B N 1
ATOM 1698 C CA . ALA B 1 56 ? 5.668 21.547 13.75 1 97.19 56 ALA B CA 1
ATOM 1699 C C . ALA B 1 56 ? 4.543 20.562 13.453 1 97.19 56 ALA B C 1
ATOM 1701 O O . ALA B 1 56 ? 4.035 19.891 14.359 1 97.19 56 ALA B O 1
ATOM 1702 N N . LEU B 1 57 ? 4.141 20.453 12.211 1 98.19 57 LEU B N 1
ATOM 1703 C CA . LEU B 1 57 ? 3.107 19.5 11.797 1 98.19 57 LEU B CA 1
ATOM 1704 C C . LEU B 1 57 ? 3.561 18.062 12.023 1 98.19 57 LEU B C 1
ATOM 1706 O O . LEU B 1 57 ? 2.799 17.25 12.539 1 98.19 57 LEU B O 1
ATOM 1710 N N . CYS B 1 58 ? 4.816 17.766 11.641 1 98.38 58 CYS B N 1
ATOM 1711 C CA . CYS B 1 58 ? 5.363 16.422 11.836 1 98.38 58 CYS B CA 1
ATOM 1712 C C . CYS B 1 58 ? 5.367 16.047 13.32 1 98.38 58 CYS B C 1
ATOM 1714 O O . CYS B 1 58 ? 5.094 14.906 13.672 1 98.38 58 CYS B O 1
ATOM 1716 N N . LYS B 1 59 ? 5.629 17 14.117 1 96.81 59 LYS B N 1
ATOM 1717 C CA . LYS B 1 59 ? 5.676 16.75 15.555 1 96.81 59 LYS B CA 1
ATOM 1718 C C . LYS B 1 59 ? 4.297 16.359 16.094 1 96.81 59 LYS B C 1
ATOM 1720 O O . LYS B 1 59 ? 4.188 15.578 17.031 1 96.81 59 LYS B O 1
ATOM 1725 N N . ILE B 1 60 ? 3.268 16.875 15.531 1 96.88 60 ILE B N 1
ATOM 1726 C CA . ILE B 1 60 ? 1.918 16.5 15.93 1 96.88 60 ILE B CA 1
ATOM 1727 C C . ILE B 1 60 ? 1.714 15 15.703 1 96.88 60 ILE B C 1
ATOM 1729 O O . ILE B 1 60 ? 1.104 14.312 16.531 1 96.88 60 ILE B O 1
ATOM 1733 N N . PHE B 1 61 ? 2.246 14.398 14.648 1 95.94 61 PHE B N 1
ATOM 1734 C CA . PHE B 1 61 ? 2.133 12.977 14.352 1 95.94 61 PHE B CA 1
ATOM 1735 C C . PHE B 1 61 ? 2.953 12.156 15.344 1 95.94 61 PHE B C 1
ATOM 1737 O O . PHE B 1 61 ? 2.639 10.992 15.594 1 95.94 61 PHE B O 1
ATOM 1744 N N . LEU B 1 62 ? 4.008 12.773 15.844 1 96.56 62 LEU B N 1
ATOM 1745 C CA . LEU B 1 62 ? 4.871 12.062 16.781 1 96.56 62 LEU B CA 1
ATOM 1746 C C . LEU B 1 62 ? 4.254 12.039 18.172 1 96.56 62 LEU B C 1
ATOM 1748 O O . LEU B 1 62 ? 4.684 11.266 19.031 1 96.56 62 LEU B O 1
ATOM 1752 N N . ASP B 1 63 ? 3.268 12.945 18.359 1 95.44 63 ASP B N 1
ATOM 1753 C CA . ASP B 1 63 ? 2.549 12.969 19.641 1 95.44 63 ASP B CA 1
ATOM 1754 C C . ASP B 1 63 ? 1.564 11.805 19.734 1 95.44 63 ASP B C 1
ATOM 1756 O O . ASP B 1 63 ? 0.515 11.82 19.078 1 95.44 63 ASP B O 1
ATOM 1760 N N . GLU B 1 64 ? 1.781 10.852 20.484 1 91.88 64 GLU B N 1
ATOM 1761 C CA . GLU B 1 64 ? 1.002 9.617 20.609 1 91.88 64 GLU B CA 1
ATOM 1762 C C . GLU B 1 64 ? -0.388 9.906 21.172 1 91.88 64 GLU B C 1
ATOM 1764 O O . GLU B 1 64 ? -1.292 9.07 21.062 1 91.88 64 GLU B O 1
ATOM 1769 N N . SER B 1 65 ? -0.577 11.055 21.797 1 93.25 65 SER B N 1
ATOM 1770 C CA . SER B 1 65 ? -1.851 11.391 22.422 1 93.25 65 SER B CA 1
ATOM 1771 C C . SER B 1 65 ? -2.744 12.18 21.484 1 93.25 65 SER B C 1
ATOM 1773 O O . SER B 1 65 ? -3.902 12.461 21.797 1 93.25 65 SER B O 1
ATOM 1775 N N . ALA B 1 66 ? -2.238 12.516 20.328 1 95.06 66 ALA B N 1
ATOM 1776 C CA . ALA B 1 66 ? -3.018 13.312 19.391 1 95.06 66 ALA B CA 1
ATOM 1777 C C . ALA B 1 66 ? -4.207 12.523 18.844 1 95.06 66 ALA B C 1
ATOM 1779 O O . ALA B 1 66 ? -4.051 11.398 18.375 1 95.06 66 ALA B O 1
ATOM 1780 N N . PRO B 1 67 ? -5.438 13.078 18.969 1 95.19 67 PRO B N 1
ATOM 1781 C CA . PRO B 1 67 ? -6.613 12.375 18.469 1 95.19 67 PRO B CA 1
ATOM 1782 C C . PRO B 1 67 ? -6.656 12.312 16.938 1 95.19 67 PRO B C 1
ATOM 1784 O O . PRO B 1 67 ? -6.004 13.109 16.266 1 95.19 67 PRO B O 1
ATOM 1787 N N . ASP B 1 68 ? -7.5 11.422 16.344 1 96.75 68 ASP B N 1
ATOM 1788 C CA . ASP B 1 68 ? -7.566 11.164 14.906 1 96.75 68 ASP B CA 1
ATOM 1789 C C . ASP B 1 68 ? -7.996 12.406 14.141 1 96.75 68 ASP B C 1
ATOM 1791 O O . ASP B 1 68 ? -7.531 12.648 13.023 1 96.75 68 ASP B O 1
ATOM 1795 N N . ASN B 1 69 ? -8.898 13.117 14.688 1 95.81 69 ASN B N 1
ATOM 1796 C CA . ASN B 1 69 ? -9.391 14.289 13.969 1 95.81 69 ASN B CA 1
ATOM 1797 C C . ASN B 1 69 ? -8.297 15.336 13.797 1 95.81 69 ASN B C 1
ATOM 1799 O O . ASN B 1 69 ? -8.211 15.984 12.742 1 95.81 69 ASN B O 1
ATOM 1803 N N . VAL B 1 70 ? -7.496 15.516 14.82 1 96.88 70 VAL B N 1
ATOM 1804 C CA . VAL B 1 70 ? -6.363 16.438 14.734 1 96.88 70 VAL B CA 1
ATOM 1805 C C . VAL B 1 70 ? -5.352 15.914 13.719 1 96.88 70 VAL B C 1
ATOM 1807 O O . VAL B 1 70 ? -4.871 16.672 12.867 1 96.88 70 VAL B O 1
ATOM 1810 N N . LEU B 1 71 ? -5.062 14.617 13.766 1 98 71 LEU B N 1
ATOM 1811 C CA . LEU B 1 71 ? -4.086 14 12.875 1 98 71 LEU B CA 1
ATOM 1812 C C . LEU B 1 71 ? -4.555 14.07 11.422 1 98 71 LEU B C 1
ATOM 1814 O O . LEU B 1 71 ? -3.748 14.297 10.516 1 98 71 LEU B O 1
ATOM 1818 N N . GLU B 1 72 ? -5.863 13.891 11.227 1 98.06 72 GLU B N 1
ATOM 1819 C CA . GLU B 1 72 ? -6.41 13.938 9.875 1 98.06 72 GLU B CA 1
ATOM 1820 C C . GLU B 1 72 ? -6.207 15.32 9.242 1 98.06 72 GLU B C 1
ATOM 1822 O O . GLU B 1 72 ? -5.758 15.422 8.102 1 98.06 72 GLU B O 1
ATOM 1827 N N . VAL B 1 73 ? -6.527 16.391 9.992 1 97.88 73 VAL B N 1
ATOM 1828 C CA . VAL B 1 73 ? -6.363 17.734 9.469 1 97.88 73 VAL B CA 1
ATOM 1829 C C . VAL B 1 73 ? -4.875 18.047 9.32 1 97.88 73 VAL B C 1
ATOM 1831 O O . VAL B 1 73 ? -4.477 18.75 8.391 1 97.88 73 VAL B O 1
ATOM 1834 N N . THR B 1 74 ? -3.994 17.562 10.219 1 98.44 74 THR B N 1
ATOM 1835 C CA . THR B 1 74 ? -2.549 17.719 10.109 1 98.44 74 THR B CA 1
ATOM 1836 C C . THR B 1 74 ? -2.033 17.109 8.805 1 98.44 74 THR B C 1
ATOM 1838 O O . THR B 1 74 ? -1.282 17.766 8.07 1 98.44 74 THR B O 1
ATOM 1841 N N . ALA B 1 75 ? -2.498 15.891 8.547 1 98.62 75 ALA B N 1
ATOM 1842 C CA . ALA B 1 75 ? -2.105 15.227 7.309 1 98.62 75 ALA B CA 1
ATOM 1843 C C . ALA B 1 75 ? -2.568 16.016 6.09 1 98.62 75 ALA B C 1
ATOM 1845 O O . ALA B 1 75 ? -1.845 16.125 5.094 1 98.62 75 ALA B O 1
ATOM 1846 N N . ARG B 1 76 ? -3.771 16.531 6.16 1 98 76 ARG B N 1
ATOM 1847 C CA . ARG B 1 76 ? -4.305 17.344 5.078 1 98 76 ARG B CA 1
ATOM 1848 C C . ARG B 1 76 ? -3.434 18.578 4.844 1 98 76 ARG B C 1
ATOM 1850 O O . ARG B 1 76 ? -3.143 18.922 3.697 1 98 76 ARG B O 1
ATOM 1857 N N . ALA B 1 77 ? -3.012 19.25 5.906 1 98.12 77 ALA B N 1
ATOM 1858 C CA . ALA B 1 77 ? -2.125 20.406 5.785 1 98.12 77 ALA B CA 1
ATOM 1859 C C . ALA B 1 77 ? -0.807 20.016 5.125 1 98.12 77 ALA B C 1
ATOM 1861 O O . ALA B 1 77 ? -0.306 20.734 4.254 1 98.12 77 ALA B O 1
ATOM 1862 N N . ILE B 1 78 ? -0.271 18.891 5.508 1 98.62 78 ILE B N 1
ATOM 1863 C CA . ILE B 1 78 ? 0.974 18.391 4.93 1 98.62 78 ILE B CA 1
ATOM 1864 C C . ILE B 1 78 ? 0.785 18.141 3.434 1 98.62 78 ILE B C 1
ATOM 1866 O O . ILE B 1 78 ? 1.641 18.516 2.625 1 98.62 78 ILE B O 1
ATOM 1870 N N . THR B 1 79 ? -0.366 17.547 3.096 1 98.12 79 THR B N 1
ATOM 1871 C CA . THR B 1 79 ? -0.684 17.312 1.691 1 98.12 79 THR B CA 1
ATOM 1872 C C . THR B 1 79 ? -0.672 18.625 0.909 1 98.12 79 THR B C 1
ATOM 1874 O O . THR B 1 79 ? -0.122 18.688 -0.192 1 98.12 79 THR B O 1
ATOM 1877 N N . TYR B 1 80 ? -1.244 19.688 1.479 1 97 80 TYR B N 1
ATOM 1878 C CA . TYR B 1 80 ? -1.313 20.969 0.792 1 97 80 TYR B CA 1
ATOM 1879 C C . TYR B 1 80 ? 0.079 21.547 0.579 1 97 80 TYR B C 1
ATOM 1881 O O . TYR B 1 80 ? 0.375 22.094 -0.487 1 97 80 TYR B O 1
ATOM 1889 N N . TYR B 1 81 ? 0.96 21.469 1.552 1 97.56 81 TYR B N 1
ATOM 1890 C CA . TYR B 1 81 ? 2.336 21.922 1.391 1 97.56 81 TYR B CA 1
ATOM 1891 C C . TYR B 1 81 ? 3.021 21.188 0.241 1 97.56 81 TYR B C 1
ATOM 1893 O O . TYR B 1 81 ? 3.701 21.812 -0.579 1 97.56 81 TYR B O 1
ATOM 1901 N N . LEU B 1 82 ? 2.816 19.875 0.226 1 97.44 82 LEU B N 1
ATOM 1902 C CA . LEU B 1 82 ? 3.453 19.047 -0.794 1 97.44 82 LEU B CA 1
ATOM 1903 C C . LEU B 1 82 ? 2.896 19.375 -2.178 1 97.44 82 LEU B C 1
ATOM 1905 O O . LEU B 1 82 ? 3.621 19.297 -3.174 1 97.44 82 LEU B O 1
ATOM 1909 N N . ASP B 1 83 ? 1.651 19.797 -2.262 1 95.31 83 ASP B N 1
ATOM 1910 C CA . ASP B 1 83 ? 1.028 20.188 -3.523 1 95.31 83 ASP B CA 1
ATOM 1911 C C . ASP B 1 83 ? 1.559 21.531 -4.004 1 95.31 83 ASP B C 1
ATOM 1913 O O . ASP B 1 83 ? 1.633 21.781 -5.207 1 95.31 83 ASP B O 1
ATOM 1917 N N . VAL B 1 84 ? 1.821 22.359 -3.031 1 94.38 84 VAL B N 1
ATOM 1918 C CA . VAL B 1 84 ? 2.373 23.672 -3.365 1 94.38 84 VAL B CA 1
ATOM 1919 C C . VAL B 1 84 ? 3.793 23.516 -3.902 1 94.38 84 VAL B C 1
ATOM 1921 O O . VAL B 1 84 ? 4.145 24.109 -4.926 1 94.38 84 VAL B O 1
ATOM 1924 N N . SER B 1 85 ? 4.598 22.672 -3.225 1 94.38 85 SER B N 1
ATOM 1925 C CA . SER B 1 85 ? 5.965 22.422 -3.672 1 94.38 85 SER B CA 1
ATOM 1926 C C . SER B 1 85 ? 6.461 21.047 -3.238 1 94.38 85 SER B C 1
ATOM 1928 O O . SER B 1 85 ? 6.527 20.766 -2.043 1 94.38 85 SER B O 1
ATOM 1930 N N . ALA B 1 86 ? 6.93 20.328 -4.176 1 94.56 86 ALA B N 1
ATOM 1931 C CA . ALA B 1 86 ? 7.457 18.984 -3.91 1 94.56 86 ALA B CA 1
ATOM 1932 C C . ALA B 1 86 ? 8.711 19.047 -3.047 1 94.56 86 ALA B C 1
ATOM 1934 O O . ALA B 1 86 ? 9.086 18.078 -2.4 1 94.56 86 ALA B O 1
ATOM 1935 N N . GLU B 1 87 ? 9.344 20.172 -3.047 1 95 87 GLU B N 1
ATOM 1936 C CA . GLU B 1 87 ? 10.562 20.344 -2.268 1 95 87 GLU B CA 1
ATOM 1937 C C . GLU B 1 87 ? 10.281 20.234 -0.771 1 95 87 GLU B C 1
ATOM 1939 O O . GLU B 1 87 ? 11.203 20 0.021 1 95 87 GLU B O 1
ATOM 1944 N N . CYS B 1 88 ? 9.039 20.422 -0.399 1 97.56 88 CYS B N 1
ATOM 1945 C CA . CYS B 1 88 ? 8.633 20.281 0.995 1 97.56 88 CYS B CA 1
ATOM 1946 C C . CYS B 1 88 ? 8.906 18.875 1.5 1 97.56 88 CYS B C 1
ATOM 1948 O O . CYS B 1 88 ? 9.031 18.656 2.707 1 97.56 88 CYS B O 1
ATOM 1950 N N . THR B 1 89 ? 9.086 17.844 0.584 1 98.5 89 THR B N 1
ATOM 1951 C CA . THR B 1 89 ? 9.367 16.453 0.93 1 98.5 89 THR B CA 1
ATOM 1952 C C . THR B 1 89 ? 10.641 16.344 1.765 1 98.5 89 THR B C 1
ATOM 1954 O O . THR B 1 89 ? 10.656 15.672 2.793 1 98.5 89 THR B O 1
ATOM 1957 N N . ARG B 1 90 ? 11.672 17.078 1.34 1 97.5 90 ARG B N 1
ATOM 1958 C CA . ARG B 1 90 ? 12.953 17 2.025 1 97.5 90 ARG B CA 1
ATOM 1959 C C . ARG B 1 90 ? 12.82 17.422 3.486 1 97.5 90 ARG B C 1
ATOM 1961 O O . ARG B 1 90 ? 13.469 16.844 4.363 1 97.5 90 ARG B O 1
ATOM 1968 N N . ARG B 1 91 ? 11.984 18.406 3.785 1 97.94 91 ARG B N 1
ATOM 1969 C CA . ARG B 1 91 ? 11.797 18.922 5.141 1 97.94 91 ARG B CA 1
ATOM 1970 C C . ARG B 1 91 ? 11.078 17.891 6.012 1 97.94 91 ARG B C 1
ATOM 1972 O O . ARG B 1 91 ? 11.414 17.719 7.188 1 97.94 91 ARG B O 1
ATOM 1979 N N . ILE B 1 92 ? 10.117 17.203 5.438 1 98.56 92 ILE B N 1
ATOM 1980 C CA . ILE B 1 92 ? 9.352 16.203 6.164 1 98.56 92 ILE B CA 1
ATOM 1981 C C . ILE B 1 92 ? 10.234 15 6.492 1 98.56 92 ILE B C 1
ATOM 1983 O O . ILE B 1 92 ? 10.266 14.531 7.633 1 98.56 92 ILE B O 1
ATOM 1987 N N . VAL B 1 93 ? 11.016 14.516 5.484 1 98.38 93 VAL B N 1
ATOM 1988 C CA . VAL B 1 93 ? 11.883 13.352 5.641 1 98.38 93 VAL B CA 1
ATOM 1989 C C . VAL B 1 93 ? 12.969 13.656 6.668 1 98.38 93 VAL B C 1
ATOM 1991 O O . VAL B 1 93 ? 13.445 12.75 7.363 1 98.38 93 VAL B O 1
ATOM 1994 N N . GLY B 1 94 ? 13.273 14.922 6.754 1 98.06 94 GLY B N 1
ATOM 1995 C CA . GLY B 1 94 ? 14.305 15.336 7.688 1 98.06 94 GLY B CA 1
ATOM 1996 C C . GLY B 1 94 ? 13.859 15.281 9.141 1 98.06 94 GLY B C 1
ATOM 1997 O O . GLY B 1 94 ? 14.688 15.336 10.047 1 98.06 94 GLY B O 1
ATOM 1998 N N . VAL B 1 95 ? 12.586 15.242 9.398 1 98.19 95 VAL B N 1
ATOM 1999 C CA . VAL B 1 95 ? 12.07 15.141 10.758 1 98.19 95 VAL B CA 1
ATOM 2000 C C . VAL B 1 95 ? 12.07 13.68 11.203 1 98.19 95 VAL B C 1
ATOM 2002 O O . VAL B 1 95 ? 11.258 12.875 10.727 1 98.19 95 VAL B O 1
ATOM 2005 N N . GLU B 1 96 ? 12.93 13.336 12.109 1 97.88 96 GLU B N 1
ATOM 2006 C CA . GLU B 1 96 ? 13.117 11.953 12.539 1 97.88 96 GLU B CA 1
ATOM 2007 C C . GLU B 1 96 ? 11.812 11.352 13.047 1 97.88 96 GLU B C 1
ATOM 2009 O O . GLU B 1 96 ? 11.148 11.93 13.906 1 97.88 96 GLU B O 1
ATOM 2014 N N . GLY B 1 97 ? 11.477 10.227 12.477 1 98.19 97 GLY B N 1
ATOM 2015 C CA . GLY B 1 97 ? 10.328 9.469 12.945 1 98.19 97 GLY B CA 1
ATOM 2016 C C . GLY B 1 97 ? 9.031 9.891 12.289 1 98.19 97 GLY B C 1
ATOM 2017 O O . GLY B 1 97 ? 8 9.227 12.445 1 98.19 97 GLY B O 1
ATOM 2018 N N . ALA B 1 98 ? 9.039 10.969 11.586 1 98.44 98 ALA B N 1
ATOM 2019 C CA . ALA B 1 98 ? 7.805 11.516 11.031 1 98.44 98 ALA B CA 1
ATOM 2020 C C . ALA B 1 98 ? 7.176 10.555 10.031 1 98.44 98 ALA B C 1
ATOM 2022 O O . ALA B 1 98 ? 5.98 10.25 10.117 1 98.44 98 ALA B O 1
ATOM 2023 N N . ILE B 1 99 ? 7.977 10 9.125 1 98.69 99 ILE B N 1
ATOM 2024 C CA . ILE B 1 99 ? 7.469 9.094 8.102 1 98.69 99 ILE B CA 1
ATOM 2025 C C . ILE B 1 99 ? 6.961 7.809 8.75 1 98.69 99 ILE B C 1
ATOM 2027 O O . ILE B 1 99 ? 5.906 7.289 8.375 1 98.69 99 ILE B O 1
ATOM 2031 N N . LYS B 1 100 ? 7.719 7.32 9.664 1 98.44 100 LYS B N 1
ATOM 2032 C CA . LYS B 1 100 ? 7.305 6.117 10.375 1 98.44 100 LYS B CA 1
ATOM 2033 C C . LYS B 1 100 ? 5.969 6.332 11.086 1 98.44 100 LYS B C 1
ATOM 2035 O O . LYS B 1 100 ? 5.113 5.445 11.094 1 98.44 100 LYS B O 1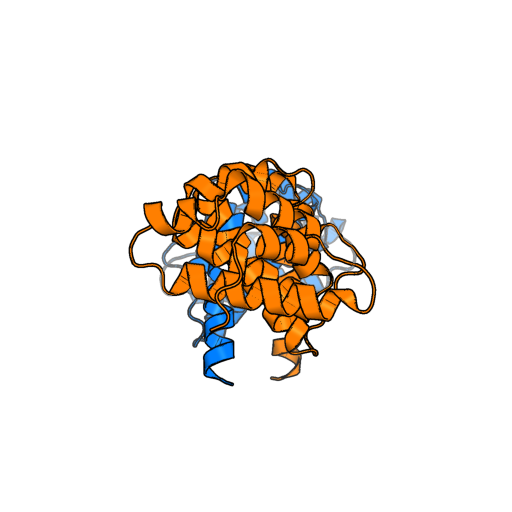
ATOM 2040 N N . ALA B 1 101 ? 5.809 7.477 11.703 1 98.44 101 ALA B N 1
ATOM 2041 C CA . ALA B 1 101 ? 4.562 7.789 12.398 1 98.44 101 ALA B CA 1
ATOM 2042 C C . ALA B 1 101 ? 3.383 7.801 11.43 1 98.44 101 ALA B C 1
ATOM 2044 O O . ALA B 1 101 ? 2.305 7.293 11.75 1 98.44 101 ALA B O 1
ATOM 2045 N N . LEU B 1 102 ? 3.58 8.375 10.266 1 98.19 102 LEU B N 1
ATOM 2046 C CA . LEU B 1 102 ? 2.557 8.383 9.227 1 98.19 102 LEU B CA 1
ATOM 2047 C C . LEU B 1 102 ? 2.197 6.969 8.797 1 98.19 102 LEU B C 1
ATOM 2049 O O . LEU B 1 102 ? 1.016 6.625 8.703 1 98.19 102 LEU B O 1
ATOM 2053 N N . CYS B 1 103 ? 3.193 6.137 8.57 1 98.19 103 CYS B N 1
ATOM 2054 C CA . CYS B 1 1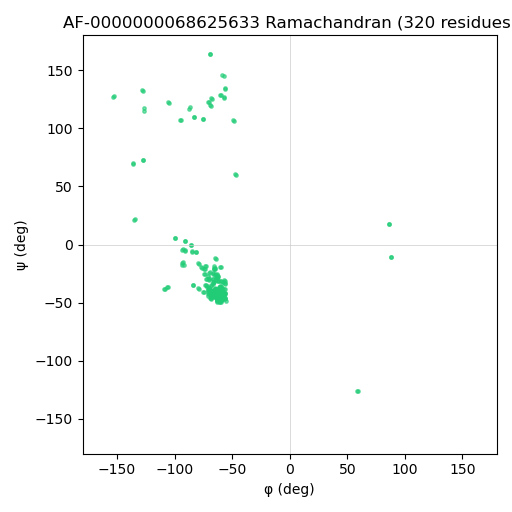03 ? 2.99 4.758 8.148 1 98.19 103 CYS B CA 1
ATOM 2055 C C . CYS B 1 103 ? 2.238 3.967 9.211 1 98.19 103 CYS B C 1
ATOM 2057 O O . CYS B 1 103 ? 1.346 3.18 8.891 1 98.19 103 CYS B O 1
ATOM 2059 N N . ASN B 1 104 ? 2.557 4.18 10.438 1 97.69 104 ASN B N 1
ATOM 2060 C CA . ASN B 1 104 ? 1.959 3.436 11.539 1 97.69 104 ASN B CA 1
ATOM 2061 C C . ASN B 1 104 ? 0.456 3.678 11.633 1 97.69 104 ASN B C 1
ATOM 2063 O O . ASN B 1 104 ? -0.287 2.824 12.117 1 97.69 104 ASN B O 1
ATOM 2067 N N . ARG B 1 105 ? -0.011 4.824 11.203 1 97.06 105 ARG B N 1
ATOM 2068 C CA . ARG B 1 105 ? -1.438 5.121 11.25 1 97.06 105 ARG B CA 1
ATOM 2069 C C . ARG B 1 105 ? -2.227 4.164 10.367 1 97.06 105 ARG B C 1
ATOM 2071 O O . ARG B 1 105 ? -3.4 3.893 10.625 1 97.06 105 ARG B O 1
ATOM 2078 N N . LEU B 1 106 ? -1.574 3.605 9.312 1 96.19 106 LEU B N 1
ATOM 2079 C CA . LEU B 1 106 ? -2.223 2.668 8.406 1 96.19 106 LEU B CA 1
ATOM 2080 C C . LEU B 1 106 ? -2.412 1.309 9.07 1 96.19 106 LEU B C 1
ATOM 2082 O O . LEU B 1 106 ? -3.275 0.527 8.664 1 96.19 106 LEU B O 1
ATOM 2086 N N . VAL B 1 107 ? -1.576 1.008 10.031 1 96.12 107 VAL B N 1
ATOM 2087 C CA . VAL B 1 107 ? -1.608 -0.286 10.711 1 96.12 107 VAL B CA 1
ATOM 2088 C C . VAL B 1 107 ? -2.652 -0.26 11.82 1 96.12 107 VAL B C 1
ATOM 2090 O O . VAL B 1 107 ? -3.355 -1.249 12.047 1 96.12 107 VAL B O 1
ATOM 2093 N N . VAL B 1 108 ? -2.832 0.89 12.492 1 95.06 108 VAL B N 1
ATOM 2094 C CA . VAL B 1 108 ? -3.68 0.943 13.68 1 95.06 108 VAL B CA 1
ATOM 2095 C C . VAL B 1 108 ? -5.055 1.497 13.312 1 95.06 108 VAL B C 1
ATOM 2097 O O . VAL B 1 108 ? -5.898 1.713 14.188 1 95.06 108 VAL B O 1
ATOM 2100 N N . VAL B 1 109 ? -5.352 1.737 12.094 1 94.25 109 VAL B N 1
ATOM 2101 C CA . VAL B 1 109 ? -6.594 2.332 11.609 1 94.25 109 VAL B CA 1
ATOM 2102 C C . VAL B 1 109 ? -7.785 1.506 12.094 1 94.25 109 VAL B C 1
ATOM 2104 O O . VAL B 1 109 ? -7.734 0.274 12.094 1 94.25 109 VAL B O 1
ATOM 2107 N N . GLU B 1 110 ? -8.75 2.168 12.562 1 93.81 110 GLU B N 1
ATOM 2108 C CA . GLU B 1 110 ? -10.039 1.556 12.852 1 93.81 110 GLU B CA 1
ATOM 2109 C C . GLU B 1 110 ? -11.008 1.733 11.688 1 93.81 110 GLU B C 1
ATOM 2111 O O . GLU B 1 110 ? -11.656 2.775 11.562 1 93.81 110 GLU B O 1
ATOM 2116 N N . LEU B 1 111 ? -11.273 0.697 10.961 1 88.75 111 LEU B N 1
ATOM 2117 C CA . LEU B 1 111 ? -11.992 0.768 9.688 1 88.75 111 LEU B CA 1
ATOM 2118 C C . LEU B 1 111 ? -13.477 1.024 9.914 1 88.75 111 LEU B C 1
ATOM 2120 O O . LEU B 1 111 ? -14.18 1.483 9.016 1 88.75 111 LEU B O 1
ATOM 2124 N N . ASN B 1 112 ? -13.969 0.731 11.102 1 91.38 112 ASN B N 1
ATOM 2125 C CA . ASN B 1 112 ? -15.367 0.982 11.43 1 91.38 112 ASN B CA 1
ATOM 2126 C C . ASN B 1 112 ? -15.586 2.42 11.891 1 91.38 112 ASN B C 1
ATOM 2128 O O . ASN B 1 112 ? -16.719 2.84 12.109 1 91.38 112 ASN B O 1
ATOM 2132 N N . ASN B 1 113 ? -14.539 3.18 12.062 1 94.19 113 ASN B N 1
ATOM 2133 C CA . ASN B 1 113 ? -14.578 4.586 12.445 1 94.19 113 ASN B CA 1
ATOM 2134 C C . ASN B 1 113 ? -14.273 5.5 11.266 1 94.19 113 ASN B C 1
ATOM 2136 O O . ASN B 1 113 ? -13.172 5.445 10.703 1 94.19 113 ASN B O 1
ATOM 2140 N N . ARG B 1 114 ? -15.227 6.332 11.039 1 92.88 114 ARG B N 1
ATOM 2141 C CA . ARG B 1 114 ? -15.117 7.168 9.844 1 92.88 114 ARG B CA 1
ATOM 2142 C C . ARG B 1 114 ? -13.898 8.078 9.93 1 92.88 114 ARG B C 1
ATOM 2144 O O . ARG B 1 114 ? -13.156 8.219 8.953 1 92.88 114 ARG B O 1
ATOM 2151 N N . THR B 1 115 ? -13.68 8.766 11.031 1 94.94 115 THR B N 1
ATOM 2152 C CA . THR B 1 115 ? -12.555 9.688 11.188 1 94.94 115 THR B CA 1
ATOM 2153 C C . THR B 1 115 ? -11.227 8.953 11.047 1 94.94 115 THR B C 1
ATOM 2155 O O . THR B 1 115 ? -10.289 9.469 10.445 1 94.94 115 THR B O 1
ATOM 2158 N N . SER B 1 116 ? -11.164 7.777 11.508 1 95.5 116 SER B N 1
ATOM 2159 C CA . SER B 1 116 ? -9.969 6.949 11.406 1 95.5 116 SER B CA 1
ATOM 2160 C C . SER B 1 116 ? -9.695 6.551 9.961 1 95.5 116 SER B C 1
ATOM 2162 O O . SER B 1 116 ? -8.547 6.57 9.516 1 95.5 116 SER B O 1
ATOM 2164 N N . ARG B 1 117 ? -10.719 6.227 9.328 1 93.56 117 ARG B N 1
ATOM 2165 C CA . ARG B 1 117 ? -10.586 5.867 7.922 1 93.56 117 ARG B CA 1
ATOM 2166 C C . ARG B 1 117 ? -10.125 7.059 7.094 1 93.56 117 ARG B C 1
ATOM 2168 O O . ARG B 1 117 ? -9.234 6.926 6.254 1 93.56 117 ARG B O 1
ATOM 2175 N N . ASP B 1 118 ? -10.75 8.219 7.383 1 94.31 118 ASP B N 1
ATOM 2176 C CA . ASP B 1 118 ? -10.352 9.438 6.691 1 94.31 118 ASP B CA 1
ATOM 2177 C C . ASP B 1 118 ? -8.883 9.758 6.941 1 94.31 118 ASP B C 1
ATOM 2179 O O . ASP B 1 118 ? -8.172 10.18 6.031 1 94.31 118 ASP B O 1
ATOM 2183 N N . LEU B 1 119 ? -8.492 9.539 8.133 1 97.12 119 LEU B N 1
ATOM 2184 C CA . LEU B 1 119 ? -7.094 9.758 8.492 1 97.12 119 LEU B CA 1
ATOM 2185 C C . LEU B 1 119 ? -6.176 8.836 7.703 1 97.12 119 LEU B C 1
ATOM 2187 O O . LEU B 1 119 ? -5.176 9.281 7.129 1 97.12 119 LEU B O 1
ATOM 2191 N N . ALA B 1 120 ? -6.527 7.551 7.668 1 96.44 120 ALA B N 1
ATOM 2192 C CA . ALA B 1 120 ? -5.707 6.594 6.93 1 96.44 120 ALA B CA 1
ATOM 2193 C C . ALA B 1 120 ? -5.586 6.992 5.461 1 96.44 120 ALA B C 1
ATOM 2195 O O . ALA B 1 120 ? -4.492 6.961 4.895 1 96.44 120 ALA B O 1
ATOM 2196 N N . GLU B 1 121 ? -6.652 7.422 4.91 1 94.5 121 GLU B N 1
ATOM 2197 C CA . GLU B 1 121 ? -6.672 7.832 3.51 1 94.5 121 GLU B CA 1
ATOM 2198 C C . GLU B 1 121 ? -5.785 9.055 3.281 1 94.5 121 GLU B C 1
ATOM 2200 O O . GLU B 1 121 ? -5.055 9.117 2.291 1 94.5 121 GLU B O 1
ATOM 2205 N N . GLN B 1 122 ? -5.906 9.977 4.152 1 96.56 122 GLN B N 1
ATOM 2206 C CA . GLN B 1 122 ? -5.07 11.172 4.039 1 96.56 122 GLN B CA 1
ATOM 2207 C C . GLN B 1 122 ? -3.594 10.82 4.195 1 96.56 122 GLN B C 1
ATOM 2209 O O . GLN B 1 122 ? -2.74 11.391 3.512 1 96.56 122 GLN B O 1
ATOM 2214 N N . CYS B 1 123 ? -3.268 9.906 5.113 1 98.06 123 CYS B N 1
ATOM 2215 C CA . CYS B 1 123 ? -1.888 9.477 5.301 1 98.06 123 CYS B CA 1
ATOM 2216 C C . CYS B 1 123 ? -1.354 8.805 4.039 1 98.06 123 CYS B C 1
ATOM 2218 O O . CYS B 1 123 ? -0.197 9 3.666 1 98.06 123 CYS B O 1
ATOM 2220 N N . VAL B 1 124 ? -2.205 8.016 3.404 1 96.88 124 VAL B N 1
ATOM 2221 C CA . VAL B 1 124 ? -1.819 7.367 2.156 1 96.88 124 VAL B CA 1
ATOM 2222 C C . VAL B 1 124 ? -1.461 8.422 1.113 1 96.88 124 VAL B C 1
ATOM 2224 O O . VAL B 1 124 ? -0.46 8.297 0.405 1 96.88 124 VAL B O 1
ATOM 2227 N N . LYS B 1 125 ? -2.27 9.477 1.04 1 96.75 125 LYS B N 1
ATOM 2228 C CA . LYS B 1 125 ? -2.014 10.555 0.092 1 96.75 125 LYS B CA 1
ATOM 2229 C C . LYS B 1 125 ? -0.675 11.234 0.376 1 96.75 125 LYS B C 1
ATOM 2231 O O . LYS B 1 125 ? 0.098 11.5 -0.546 1 96.75 125 LYS B O 1
ATOM 2236 N N . VAL B 1 126 ? -0.375 11.469 1.583 1 98.38 126 VAL B N 1
ATOM 2237 C CA . VAL B 1 126 ? 0.893 12.078 1.978 1 98.38 126 VAL B CA 1
ATOM 2238 C C . VAL B 1 126 ? 2.051 11.172 1.558 1 98.38 126 VAL B C 1
ATOM 2240 O O . VAL B 1 126 ? 3.01 11.633 0.933 1 98.38 126 VAL B O 1
ATOM 2243 N N . LEU B 1 127 ? 1.937 9.883 1.85 1 98.44 127 LEU B N 1
ATOM 2244 C CA . LEU B 1 127 ? 2.996 8.93 1.545 1 98.44 127 LEU B CA 1
ATOM 2245 C C . LEU B 1 127 ? 3.199 8.805 0.039 1 98.44 127 LEU B C 1
ATOM 2247 O O . LEU B 1 127 ? 4.332 8.68 -0.43 1 98.44 127 LEU B O 1
ATOM 2251 N N . GLU B 1 128 ? 2.133 8.836 -0.698 1 97.12 128 GLU B N 1
ATOM 2252 C CA . GLU B 1 128 ? 2.225 8.797 -2.154 1 97.12 128 GLU B CA 1
ATOM 2253 C C . GLU B 1 128 ? 3.027 9.969 -2.695 1 97.12 128 GLU B C 1
ATOM 2255 O O . GLU B 1 128 ? 3.914 9.797 -3.533 1 97.12 128 GLU B O 1
ATOM 2260 N N . LEU B 1 129 ? 2.699 11.172 -2.242 1 97.19 129 LEU B N 1
ATOM 2261 C CA . LEU B 1 129 ? 3.402 12.367 -2.684 1 97.19 129 LEU B CA 1
ATOM 2262 C C . LEU B 1 129 ? 4.875 12.305 -2.297 1 97.19 129 LEU B C 1
ATOM 2264 O O . LEU B 1 129 ? 5.746 12.625 -3.109 1 97.19 129 LEU B O 1
ATOM 2268 N N . ILE B 1 130 ? 5.18 11.852 -1.107 1 98.25 130 ILE B N 1
ATOM 2269 C CA . ILE B 1 130 ? 6.562 11.734 -0.651 1 98.25 130 ILE B CA 1
ATOM 2270 C C . ILE B 1 130 ? 7.309 10.719 -1.507 1 98.25 130 ILE B C 1
ATOM 2272 O O . ILE B 1 130 ? 8.461 10.938 -1.88 1 98.25 130 ILE B O 1
ATOM 2276 N N . CYS B 1 131 ? 6.664 9.633 -1.844 1 96.75 131 CYS B N 1
ATOM 2277 C CA . CYS B 1 131 ? 7.293 8.531 -2.562 1 96.75 131 CYS B CA 1
ATOM 2278 C C . CYS B 1 131 ? 7.676 8.953 -3.979 1 96.75 131 CYS B C 1
ATOM 2280 O O . CYS B 1 131 ? 8.562 8.352 -4.59 1 96.75 131 CYS B O 1
ATOM 2282 N N . THR B 1 132 ? 7.008 9.961 -4.559 1 95.12 132 THR B N 1
ATOM 2283 C CA . THR B 1 132 ? 7.352 10.445 -5.891 1 95.12 132 THR B CA 1
ATOM 2284 C C . THR B 1 132 ? 8.773 11.008 -5.914 1 95.12 132 THR B C 1
ATOM 2286 O O . THR B 1 132 ? 9.477 10.883 -6.914 1 95.12 132 THR B O 1
ATOM 2289 N N . ARG B 1 133 ? 9.195 11.555 -4.785 1 94.5 133 ARG B N 1
ATOM 2290 C CA . ARG B 1 133 ? 10.508 12.188 -4.73 1 94.5 133 ARG B CA 1
ATOM 2291 C C . ARG B 1 133 ? 11.484 11.359 -3.912 1 94.5 133 ARG B C 1
ATOM 2293 O O . ARG B 1 133 ? 12.672 11.289 -4.234 1 94.5 133 ARG B O 1
ATOM 2300 N N . GLU B 1 134 ? 10.961 10.789 -2.832 1 97 134 GLU B N 1
ATOM 2301 C CA . GLU B 1 134 ? 11.812 10.117 -1.854 1 97 134 GLU B CA 1
ATOM 2302 C C . GLU B 1 134 ? 11.203 8.789 -1.411 1 97 134 GLU B C 1
ATOM 2304 O O . GLU B 1 134 ? 10.922 8.594 -0.226 1 97 134 GLU B O 1
ATOM 2309 N N . SER B 1 135 ? 11.211 7.84 -2.355 1 97 135 SER B N 1
ATOM 2310 C CA . SER B 1 135 ? 10.602 6.559 -2.027 1 97 135 SER B CA 1
ATOM 2311 C C . SER B 1 135 ? 11.438 5.789 -1.008 1 97 135 SER B C 1
ATOM 2313 O O . SER B 1 135 ? 10.898 5.023 -0.205 1 97 135 SER B O 1
ATOM 2315 N N . GLY B 1 136 ? 12.781 6.004 -1.026 1 97.81 136 GLY B N 1
ATOM 2316 C CA . GLY B 1 136 ? 13.688 5.348 -0.094 1 97.81 136 GLY B CA 1
ATOM 2317 C C . GLY B 1 136 ? 13.359 5.637 1.358 1 97.81 136 GLY B C 1
ATOM 2318 O O . GLY B 1 136 ? 13.43 4.742 2.205 1 97.81 136 GLY B O 1
ATOM 2319 N N . ALA B 1 137 ? 12.961 6.84 1.642 1 97.88 137 ALA B N 1
ATOM 2320 C CA . ALA B 1 137 ? 12.641 7.242 3.008 1 97.88 137 ALA B CA 1
ATOM 2321 C C . ALA B 1 137 ? 11.414 6.496 3.523 1 97.88 137 ALA B C 1
ATOM 2323 O O . ALA B 1 137 ? 11.375 6.07 4.68 1 97.88 137 ALA B O 1
ATOM 2324 N N . VAL B 1 138 ? 10.438 6.301 2.674 1 98.44 138 VAL B N 1
ATOM 2325 C CA . VAL B 1 138 ? 9.219 5.598 3.049 1 98.44 138 VAL B CA 1
ATOM 2326 C C . VAL B 1 138 ? 9.508 4.113 3.25 1 98.44 138 VAL B C 1
ATOM 2328 O O . VAL B 1 138 ? 9.023 3.502 4.203 1 98.44 138 VAL B O 1
ATOM 2331 N N . PHE B 1 139 ? 10.414 3.572 2.332 1 98.06 139 PHE B N 1
ATOM 2332 C CA . PHE B 1 139 ? 10.805 2.17 2.422 1 98.06 139 PHE B CA 1
ATOM 2333 C C . PHE B 1 139 ? 11.531 1.893 3.732 1 98.06 139 PHE B C 1
ATOM 2335 O O . PHE B 1 139 ? 11.211 0.935 4.438 1 98.06 139 PHE B O 1
ATOM 2342 N N . GLU B 1 140 ? 12.453 2.748 4.09 1 97.62 140 GLU B N 1
ATOM 2343 C CA . GLU B 1 140 ? 13.258 2.592 5.301 1 97.62 140 GLU B CA 1
ATOM 2344 C C . GLU B 1 140 ? 12.391 2.695 6.555 1 97.62 140 GLU B C 1
ATOM 2346 O O . GLU B 1 140 ? 12.695 2.068 7.574 1 97.62 140 GLU B O 1
ATOM 2351 N N . ALA B 1 141 ? 11.273 3.389 6.473 1 97.75 141 ALA B N 1
ATOM 2352 C CA . ALA B 1 141 ? 10.367 3.588 7.602 1 97.75 141 ALA B CA 1
ATOM 2353 C C . ALA B 1 141 ? 9.391 2.42 7.734 1 97.75 141 ALA B C 1
ATOM 2355 O O . ALA B 1 141 ? 8.555 2.402 8.641 1 97.75 141 ALA B O 1
ATOM 2356 N N . GLY B 1 142 ? 9.5 1.415 6.809 1 97.31 142 GLY B N 1
ATOM 2357 C CA . GLY B 1 142 ? 8.594 0.276 6.84 1 97.31 142 GLY B CA 1
ATOM 2358 C C . GLY B 1 142 ? 7.301 0.52 6.09 1 97.31 142 GLY B C 1
ATOM 2359 O O . GLY B 1 142 ? 6.309 -0.177 6.312 1 97.31 142 GLY B O 1
ATOM 2360 N N . GLY B 1 143 ? 7.332 1.515 5.254 1 98.06 143 GLY B N 1
ATOM 2361 C CA . GLY B 1 143 ? 6.125 1.929 4.562 1 98.06 143 GLY B CA 1
ATOM 2362 C C . GLY B 1 143 ? 5.48 0.811 3.762 1 98.06 143 GLY B C 1
ATOM 2363 O O . GLY B 1 143 ? 4.258 0.675 3.746 1 98.06 143 GLY B O 1
ATOM 2364 N N . LEU B 1 144 ? 6.27 -0.02 3.146 1 97.44 144 LEU B N 1
ATOM 2365 C CA . LEU B 1 144 ? 5.766 -1.096 2.299 1 97.44 144 LEU B CA 1
ATOM 2366 C C . LEU B 1 144 ? 4.949 -2.092 3.115 1 97.44 144 LEU B C 1
ATOM 2368 O O . LEU B 1 144 ? 3.816 -2.422 2.748 1 97.44 144 LEU B O 1
ATOM 2372 N N . ASN B 1 145 ? 5.438 -2.535 4.184 1 96.88 145 ASN B N 1
ATOM 2373 C CA . ASN B 1 145 ? 4.73 -3.471 5.055 1 96.88 145 ASN B CA 1
ATOM 2374 C C . ASN B 1 145 ? 3.438 -2.869 5.594 1 96.88 145 ASN B C 1
ATOM 2376 O O . ASN B 1 145 ? 2.404 -3.539 5.637 1 96.88 145 ASN B O 1
ATOM 2380 N N . CYS B 1 146 ? 3.492 -1.637 6.004 1 97.25 146 CYS B N 1
ATOM 2381 C CA . CYS B 1 146 ? 2.324 -0.967 6.566 1 97.25 146 CYS B CA 1
ATOM 2382 C C . CYS B 1 146 ? 1.208 -0.858 5.535 1 97.25 146 CYS B C 1
ATOM 2384 O O . CYS B 1 146 ? 0.049 -1.152 5.836 1 97.25 146 CYS B O 1
ATOM 2386 N N . VAL B 1 147 ? 1.608 -0.464 4.34 1 97.38 147 VAL B N 1
ATOM 2387 C CA . VAL B 1 147 ? 0.612 -0.272 3.293 1 97.38 147 VAL B CA 1
ATOM 2388 C C . VAL B 1 147 ? 0.003 -1.617 2.904 1 97.38 147 VAL B C 1
ATOM 2390 O O . VAL B 1 147 ? -1.211 -1.723 2.713 1 97.38 147 VAL B O 1
ATOM 2393 N N . LEU B 1 148 ? 0.79 -2.652 2.793 1 96.31 148 LEU B N 1
ATOM 2394 C CA . LEU B 1 148 ? 0.29 -3.98 2.453 1 96.31 148 LEU B CA 1
ATOM 2395 C C . LEU B 1 148 ? -0.657 -4.496 3.531 1 96.31 148 LEU B C 1
ATOM 2397 O O . LEU B 1 148 ? -1.71 -5.059 3.223 1 96.31 148 LEU B O 1
ATOM 2401 N N . SER B 1 149 ? -0.299 -4.316 4.758 1 94.31 149 SER B N 1
ATOM 2402 C CA . SER B 1 149 ? -1.167 -4.707 5.867 1 94.31 149 SER B CA 1
ATOM 2403 C C . SER B 1 149 ? -2.492 -3.955 5.82 1 94.31 149 SER B C 1
ATOM 2405 O O . SER B 1 149 ? -3.549 -4.531 6.078 1 94.31 149 SER B O 1
ATOM 2407 N N . PHE B 1 150 ? -2.443 -2.73 5.504 1 95 150 PHE B N 1
ATOM 2408 C CA . PHE B 1 150 ? -3.631 -1.89 5.395 1 95 150 PHE B CA 1
ATOM 2409 C C . PHE B 1 150 ? -4.578 -2.432 4.332 1 95 150 PHE B C 1
ATOM 2411 O O . PHE B 1 150 ? -5.789 -2.521 4.559 1 95 150 PHE B O 1
ATOM 2418 N N . ILE B 1 151 ? -4.074 -2.756 3.176 1 93.56 151 ILE B N 1
ATOM 2419 C CA . ILE B 1 151 ? -4.879 -3.283 2.08 1 93.56 151 ILE B CA 1
ATOM 2420 C C . ILE B 1 151 ? -5.547 -4.586 2.512 1 93.56 151 ILE B C 1
ATOM 2422 O O . ILE B 1 151 ? -6.746 -4.777 2.301 1 93.56 151 ILE B O 1
ATOM 2426 N N . ARG B 1 152 ? -4.766 -5.422 3.076 1 89.44 152 ARG B N 1
ATOM 2427 C CA . ARG B 1 152 ? -5.281 -6.711 3.527 1 89.44 152 ARG B CA 1
ATOM 2428 C C . ARG B 1 152 ? -6.445 -6.531 4.496 1 89.44 152 ARG B C 1
ATOM 2430 O O . ARG B 1 152 ? -7.492 -7.164 4.344 1 89.44 152 ARG B O 1
ATOM 2437 N N . ASP B 1 153 ? -6.277 -5.672 5.41 1 89.94 153 ASP B N 1
ATOM 2438 C CA . ASP B 1 153 ? -7.309 -5.445 6.422 1 89.94 153 ASP B CA 1
ATOM 2439 C C . ASP B 1 153 ? -8.531 -4.77 5.812 1 89.94 153 ASP B C 1
ATOM 2441 O O . ASP B 1 153 ? -9.664 -5.035 6.223 1 89.94 153 ASP B O 1
ATOM 2445 N N . SER B 1 154 ? -8.281 -3.9 4.914 1 87.94 154 SER B N 1
ATOM 2446 C CA . SER B 1 154 ? -9.383 -3.205 4.258 1 87.94 154 SER B CA 1
ATOM 2447 C C . SER B 1 154 ? -10.164 -4.148 3.348 1 87.94 154 SER B C 1
ATOM 2449 O O . SER B 1 154 ? -11.375 -4.008 3.197 1 87.94 154 SER B O 1
ATOM 2451 N N . GLY B 1 155 ? -9.484 -5.012 2.578 1 80.5 155 GLY B N 1
ATOM 2452 C CA . GLY B 1 155 ? -10.133 -5.992 1.725 1 80.5 155 GLY B CA 1
ATOM 2453 C C . GLY B 1 155 ? -10.992 -6.973 2.494 1 80.5 155 GLY B C 1
ATOM 2454 O O . GLY B 1 155 ? -12.094 -7.316 2.053 1 80.5 155 GLY B O 1
ATOM 2455 N N . SER B 1 156 ? -10.445 -7.434 3.492 1 70.62 156 SER B N 1
ATOM 2456 C CA . SER B 1 156 ? -11.203 -8.352 4.336 1 70.62 156 SER B CA 1
ATOM 2457 C C . SER B 1 156 ? -12.5 -7.719 4.82 1 70.62 156 SER B C 1
ATOM 2459 O O . SER B 1 156 ? -13.523 -8.398 4.93 1 70.62 156 SER B O 1
ATOM 2461 N N . SER B 1 157 ? -12.398 -6.445 4.965 1 62.41 157 SER B N 1
ATOM 2462 C CA . SER B 1 157 ? -13.586 -5.723 5.406 1 62.41 157 SER B CA 1
ATOM 2463 C C . SER B 1 157 ? -14.633 -5.656 4.301 1 62.41 157 SER B C 1
ATOM 2465 O O . SER B 1 157 ? -15.836 -5.691 4.574 1 62.41 157 SER B O 1
ATOM 2467 N N . PHE B 1 158 ? -14.086 -5.535 3.068 1 58.38 158 PHE B N 1
ATOM 2468 C CA . PHE B 1 158 ? -14.992 -5.504 1.925 1 58.38 158 PHE B CA 1
ATOM 2469 C C . PHE B 1 158 ? -15.617 -6.875 1.691 1 58.38 158 PHE B C 1
ATOM 2471 O O . PHE B 1 158 ? -16.781 -6.977 1.282 1 58.38 158 PHE B O 1
ATOM 2478 N N . ARG B 1 159 ? -14.75 -7.918 1.852 1 58.28 159 ARG B N 1
ATOM 2479 C CA . ARG B 1 159 ? -15.297 -9.258 1.652 1 58.28 159 ARG B CA 1
ATOM 2480 C C . ARG B 1 159 ? -16.391 -9.555 2.666 1 58.28 159 ARG B C 1
ATOM 2482 O O . ARG B 1 159 ? -17.344 -10.281 2.363 1 58.28 159 ARG B O 1
ATOM 2489 N N . ILE B 1 160 ? -16.438 -9.008 3.84 1 43.28 160 ILE B N 1
ATOM 2490 C CA . ILE B 1 160 ? -17.484 -9.188 4.836 1 43.28 160 ILE B CA 1
ATOM 2491 C C . ILE B 1 160 ? -18.766 -8.523 4.359 1 43.28 160 ILE B C 1
ATOM 2493 O O . ILE B 1 160 ? -19.875 -8.922 4.758 1 43.28 160 ILE B O 1
ATOM 2497 N N . PHE B 1 161 ? -18.703 -7.605 3.541 1 40.62 161 PHE B N 1
ATOM 2498 C CA . PHE B 1 161 ? -19.922 -6.926 3.109 1 40.62 161 PHE B CA 1
ATOM 2499 C C . PHE B 1 161 ? -20.469 -7.547 1.83 1 40.62 161 PHE B C 1
ATOM 2501 O O . PHE B 1 161 ? -21.531 -7.164 1.353 1 40.62 161 PHE B O 1
ATOM 2508 N N . GLN B 1 162 ? -19.688 -8.281 1.143 1 38.06 162 GLN B N 1
ATOM 2509 C CA . GLN B 1 162 ? -20.344 -9.047 0.085 1 38.06 162 GLN B CA 1
ATOM 2510 C C . GLN B 1 162 ? -20.859 -10.383 0.61 1 38.06 162 GLN B C 1
ATOM 2512 O O . GLN B 1 162 ? -20.234 -11.008 1.464 1 38.06 162 GLN B O 1
#

Foldseek 3Di:
DPPPQLVNLLVLLLQADDPSLVSNLVSLVVLLVLLVPDPDLVVSCVRVPLLRNLLSLLVLLVPPPRDLQSLLSSLSSLLSNCVSDVVSLVNQLPRPCSLLSLLVLLQVADPVDPSSVSNVVSSVSNLVSSCVPCVVSNVVSVNVVSVVNSVVVVVVVVVVVD/DPPPQLVNLLVLLLQADDPSLVSNQVSLVVLLVLLVPDPDLVVSCVRVPLLRNLLSLLVLLVPPPRDLQSLLSSLSSLLSNCVSDVVSLVNQLPRPCSLLSLLVLLQVADPVDPSSVSNVVSSVSNLVSSCVPCVVSNVVSVNVVSVVNSVVVVVVVVVVVD

pLDDT: mean 91.54, std 11.48, range [37.5, 98.69]